Protein AF-A0AAV4D3Z0-F1 (afdb_monomer)

Nearest PDB structures (foldseek):
  7uai-assembly1_C  TM=4.683E-01  e=5.041E-23  Homo sapiens
  7uaf-assembly1_C  TM=4.709E-01  e=5.251E-22  Homo sapiens
  7uai-assembly1_D  TM=4.715E-01  e=4.864E-21  Homo sapiens
  6bsl-assembly2_B  TM=9.422E-01  e=8.751E-08  Homo sapiens
  5w6h-assembly1_C  TM=5.730E-01  e=4.700E-06  Kuttervirus CBA120

Solvent-accessible surface area (backbone atoms only — not comparable to full-atom values): 16622 Å² total; per-residue (Å²): 133,84,85,67,82,79,79,89,78,89,72,52,95,56,38,83,37,69,27,45,49,50,38,56,48,38,44,76,74,73,48,72,49,52,66,26,38,67,69,30,77,83,50,35,47,74,44,65,89,36,32,50,81,92,55,48,72,82,65,48,59,47,53,76,89,78,56,78,70,74,93,54,78,90,54,47,50,19,38,45,21,63,39,36,48,61,72,30,70,49,78,92,44,66,21,41,44,44,37,93,94,41,56,82,43,52,84,35,30,35,40,48,78,49,66,28,60,63,52,52,45,44,51,21,62,75,71,71,45,81,86,70,56,85,78,54,75,49,88,52,76,93,34,53,76,42,74,35,53,32,75,94,45,66,72,78,40,43,75,48,98,53,82,44,69,63,39,80,41,64,42,63,48,98,45,42,54,70,34,19,78,73,54,38,73,30,31,18,38,36,38,65,19,84,96,28,58,79,36,38,26,27,40,28,50,57,82,42,75,61,25,38,28,17,38,36,32,31,40,32,33,49,53,86,60,29,49,76,46,39,30,42,31,35,95,88,45,75,74,41,78,57,91,78,76,87,55,82,87,43,43,70,37,79,35,82,48,74,46,76,45,88,45,64,73,78,47,52,32,32,44,35,49,32,35,41,25,29,76,22,16,41,34,42,30,57,36,33,29,27,51,64,80,75,130

Secondary structure (DSSP, 8-state):
------------TT--SHHHHHHHHHHHTTPPPGGGSTTGGGTEEE-GGGB-GGGGGGGPPPPTTT---TT----TT-TTSPPTTTTBSSTTS-SEEEPTT-GGGGGGTT--S---HHHHHHHHHHHT-----TT---S-TTSEEEEE-STTSSTT-EE-SSSS--EEEES--SSS-SS-SSSSSSEEEEE--TTTTT-EEEEEPPPEESS-EEEEEEEEESSSSSEEEEEEEETTEEEEE------GGGTTS-EEEEEEE---TT-EEEEEEEEE-SSS-EEEEEEEEESS---

InterPro domains:
  IPR000998 MAM domain [PF00629] (148-295)
  IPR000998 MAM domain [PS50060] (146-295)
  IPR000998 MAM domain [SM00137] (143-295)
  IPR000998 MAM domain [cd06263] (148-294)
  IPR001506 Peptidase M12A [PF01400] (3-127)
  IPR001506 Peptidase M12A [PR00480] (15-33)
  IPR001506 Peptidase M12A [PR00480] (34-51)
  IPR001506 Peptidase M12A [PR00480] (73-88)
  IPR001506 Peptidase M12A [PR00480] (115-128)
  IPR001506 Peptidase M12A [PS51864] (1-130)
  IPR013320 Concanavalin A-like lectin/glucanase domain superfamily [SSF49899] (146-294)
  IPR024079 Metallopeptidase, catalytic domain superfamily [G3DSA:3.40.390.10] (1-131)

Sequence (295 aa):
MENRGRQEVSIGPGCEFRGIIMHELLHTLGFYHEHSRFDRDESVSIDLTNVDSGSTINFDKMDAFEISLQNTPYDFDSIMSYDPYTLAVDGSRPVMVPLPGKADAVFQMGQRLWLSNLDVLRIQRLYGCQEDTTHVSRPERDNSILACNFQSGLCNMNSGFDDFHWVVQNGASSAGPAAGHSTGIDNYLVATAAGNTGKSATIISPIASNGGACIDFYLFLKDDSSNLVIEASGPDFMATKLPFTPSASAYGRWTRYQKKIDLPVGIDFQISFKAVIGTADVAIDDLRMYTGSCN

Structure (mmCIF, N/CA/C/O backbone):
data_AF-A0AAV4D3Z0-F1
#
_entry.id   AF-A0AAV4D3Z0-F1
#
loop_
_atom_site.group_PDB
_atom_site.id
_atom_site.type_symbol
_atom_site.label_atom_id
_atom_site.label_alt_id
_atom_site.label_comp_id
_atom_site.label_asym_id
_atom_site.label_entity_id
_atom_site.label_seq_id
_atom_site.pdbx_PDB_ins_code
_atom_site.Cartn_x
_atom_site.Cartn_y
_atom_site.Cartn_z
_atom_site.occupancy
_atom_site.B_iso_or_equiv
_atom_site.auth_seq_id
_atom_site.auth_comp_id
_atom_site.auth_asym_id
_atom_site.auth_atom_id
_atom_site.pdbx_PDB_model_num
ATOM 1 N N . MET A 1 1 ? 36.600 1.901 -15.818 1.00 43.56 1 MET A N 1
ATOM 2 C CA . MET A 1 1 ? 35.670 1.566 -14.723 1.00 43.56 1 MET A CA 1
ATOM 3 C C . MET A 1 1 ? 36.297 2.085 -13.445 1.00 43.56 1 MET A C 1
ATOM 5 O O . MET A 1 1 ? 37.323 1.559 -13.031 1.00 43.56 1 MET A O 1
ATOM 9 N N . GLU A 1 2 ? 35.788 3.189 -12.902 1.00 47.50 2 GLU A N 1
ATOM 10 C CA . GLU A 1 2 ? 36.235 3.669 -11.593 1.00 47.50 2 GLU A CA 1
ATOM 11 C C . GLU A 1 2 ? 35.729 2.701 -10.527 1.00 47.50 2 GLU A C 1
ATOM 13 O O . GLU A 1 2 ? 34.531 2.457 -10.406 1.00 47.50 2 GLU A O 1
ATOM 18 N N . ASN A 1 3 ? 36.663 2.127 -9.779 1.00 48.75 3 ASN A N 1
ATOM 19 C CA . ASN A 1 3 ? 36.389 1.223 -8.677 1.00 48.75 3 ASN A CA 1
ATOM 20 C C . ASN A 1 3 ? 35.824 2.051 -7.511 1.00 48.75 3 ASN A C 1
ATOM 22 O O . ASN A 1 3 ? 36.574 2.523 -6.660 1.00 48.75 3 ASN A O 1
ATOM 26 N N . ARG A 1 4 ? 34.508 2.291 -7.492 1.00 67.25 4 ARG A N 1
ATOM 27 C CA . ARG A 1 4 ? 33.867 3.055 -6.405 1.00 67.25 4 ARG A CA 1
ATOM 28 C C . ARG A 1 4 ? 33.697 2.252 -5.115 1.00 67.25 4 ARG A C 1
ATOM 30 O O . ARG A 1 4 ? 33.308 2.827 -4.109 1.00 67.25 4 ARG A O 1
ATOM 37 N N . GLY A 1 5 ? 34.078 0.970 -5.107 1.00 84.94 5 GLY A N 1
ATOM 38 C CA . GLY A 1 5 ? 34.177 0.142 -3.905 1.00 84.94 5 GLY A CA 1
ATOM 39 C C . GLY A 1 5 ? 32.865 0.096 -3.123 1.00 84.94 5 GLY A C 1
ATOM 40 O O . GLY A 1 5 ? 31.975 -0.680 -3.450 1.00 84.94 5 GLY A O 1
ATOM 41 N N . ARG A 1 6 ? 32.752 0.926 -2.084 1.00 88.50 6 ARG A N 1
ATOM 42 C CA . ARG A 1 6 ? 31.548 1.061 -1.260 1.00 88.50 6 ARG A CA 1
ATOM 43 C C . ARG A 1 6 ? 30.422 1.749 -2.046 1.00 88.50 6 ARG A C 1
ATOM 45 O O . ARG A 1 6 ? 30.559 2.906 -2.429 1.00 88.50 6 ARG A O 1
ATOM 52 N N . GLN A 1 7 ? 29.290 1.066 -2.190 1.00 88.81 7 GLN A N 1
ATOM 53 C CA . GLN A 1 7 ? 28.020 1.642 -2.637 1.00 88.81 7 GLN A CA 1
ATOM 54 C C . GLN A 1 7 ? 27.098 1.777 -1.423 1.00 88.81 7 GLN A C 1
ATOM 56 O O . GLN A 1 7 ? 26.849 0.799 -0.721 1.00 88.81 7 GLN A O 1
ATOM 61 N N . GLU A 1 8 ? 26.656 2.995 -1.125 1.00 91.50 8 GLU A N 1
ATOM 62 C CA . GLU A 1 8 ? 25.753 3.248 -0.001 1.00 91.50 8 GLU A CA 1
ATOM 63 C C . GLU A 1 8 ? 24.297 3.031 -0.423 1.00 91.50 8 GLU A C 1
ATOM 65 O O . GLU A 1 8 ? 23.893 3.442 -1.508 1.00 91.50 8 GLU A O 1
ATOM 70 N N . VAL A 1 9 ? 23.519 2.400 0.458 1.00 91.94 9 VAL A N 1
ATOM 71 C CA . VAL A 1 9 ? 22.057 2.303 0.374 1.00 91.94 9 VAL A CA 1
ATOM 72 C C . VAL A 1 9 ? 21.519 2.883 1.670 1.00 91.94 9 VAL A C 1
ATOM 74 O O . VAL A 1 9 ? 21.904 2.435 2.753 1.00 91.94 9 VAL A O 1
ATOM 77 N N . SER A 1 10 ? 20.677 3.907 1.568 1.00 91.94 10 SER A N 1
ATOM 78 C CA . SER A 1 10 ? 20.147 4.607 2.734 1.00 91.94 10 SER A CA 1
ATOM 79 C C . SER A 1 10 ? 18.764 4.074 3.081 1.00 91.94 10 SER A C 1
ATOM 81 O O . SER A 1 10 ? 17.800 4.360 2.382 1.00 91.94 10 SER A O 1
ATOM 83 N N . ILE A 1 11 ? 18.663 3.355 4.198 1.00 88.31 11 ILE A N 1
ATOM 84 C CA . ILE A 1 11 ? 17.385 2.992 4.815 1.00 88.31 11 ILE A CA 1
ATOM 85 C C . ILE A 1 11 ? 17.245 3.839 6.079 1.00 88.31 11 ILE A C 1
ATOM 87 O O . ILE A 1 11 ? 17.853 3.543 7.108 1.00 88.31 11 ILE A O 1
ATOM 91 N N . GLY A 1 12 ? 16.530 4.955 5.954 1.00 76.94 12 GLY A N 1
ATOM 92 C CA . GLY A 1 12 ? 16.278 5.874 7.062 1.00 76.94 12 GLY A CA 1
ATOM 93 C C . GLY A 1 12 ? 15.054 5.482 7.899 1.00 76.94 12 GLY A C 1
ATOM 94 O O . GLY A 1 12 ? 14.321 4.570 7.517 1.00 76.94 12 GLY A O 1
ATOM 95 N N . PRO A 1 13 ? 14.805 6.203 9.008 1.00 65.38 13 PRO A N 1
ATOM 96 C CA . PRO A 1 13 ? 13.566 6.095 9.774 1.00 65.38 13 PRO A CA 1
ATOM 97 C C . PRO A 1 13 ? 12.327 6.265 8.890 1.00 65.38 13 PRO A C 1
ATOM 99 O O . PRO A 1 13 ? 12.188 7.294 8.231 1.00 65.38 13 PRO A O 1
ATOM 102 N N . GLY A 1 14 ? 11.434 5.273 8.889 1.00 57.41 14 GLY A N 1
ATOM 103 C CA . GLY A 1 14 ? 10.253 5.227 8.020 1.00 57.41 14 GLY A CA 1
ATOM 104 C C . GLY A 1 14 ? 10.476 4.486 6.697 1.00 57.41 14 GLY A C 1
ATOM 105 O O . GLY A 1 14 ? 9.526 4.294 5.947 1.00 57.41 14 GLY A O 1
ATOM 106 N N . CYS A 1 15 ? 11.698 4.019 6.422 1.00 68.75 15 CYS A N 1
ATOM 107 C CA . CYS A 1 15 ? 12.025 3.232 5.232 1.00 68.75 15 CYS A CA 1
ATOM 108 C C . CYS A 1 15 ? 12.295 1.751 5.548 1.00 68.75 15 CYS A C 1
ATOM 110 O O . CYS A 1 15 ? 12.600 0.977 4.641 1.00 68.75 15 CYS A O 1
ATOM 112 N N . GLU A 1 16 ? 12.209 1.320 6.812 1.00 79.62 16 GLU A N 1
ATOM 113 C CA . GLU A 1 16 ? 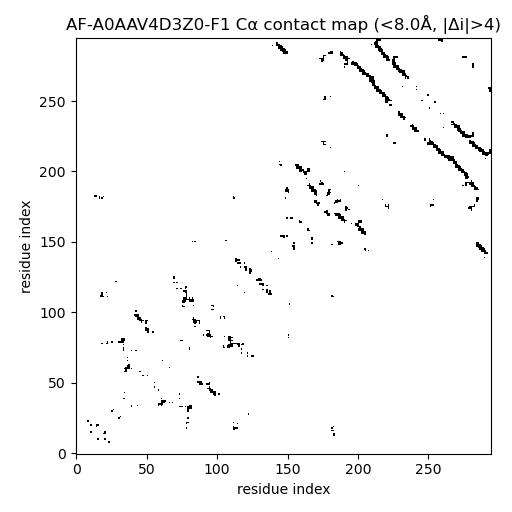12.594 -0.033 7.250 1.00 79.62 16 GLU A CA 1
ATOM 114 C C . GLU A 1 16 ? 11.592 -1.140 6.861 1.00 79.62 16 GLU A C 1
ATOM 116 O O . GLU A 1 16 ? 11.657 -2.268 7.360 1.00 79.62 16 GLU A O 1
ATOM 121 N N . PHE A 1 17 ? 10.658 -0.839 5.962 1.00 72.06 17 PHE A N 1
ATOM 122 C CA . PHE A 1 17 ? 9.633 -1.761 5.499 1.00 72.06 17 PHE A CA 1
ATOM 123 C C . PHE A 1 17 ? 10.178 -2.704 4.428 1.00 72.06 17 PHE A C 1
ATOM 125 O O . PHE A 1 17 ? 10.929 -2.305 3.537 1.0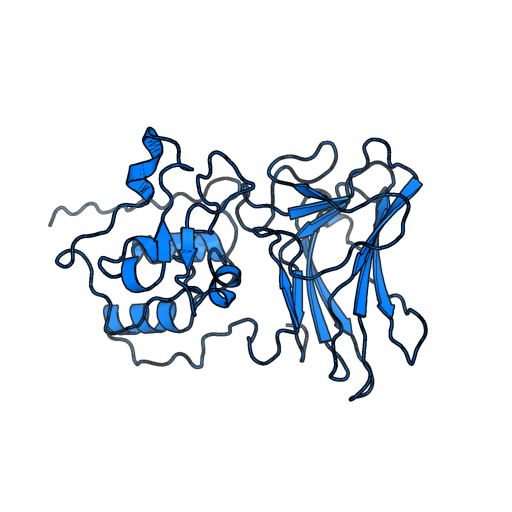0 72.06 17 PHE A O 1
ATOM 132 N N . ARG A 1 18 ? 9.761 -3.976 4.482 1.00 78.62 18 ARG A N 1
ATOM 133 C CA . ARG A 1 18 ? 10.260 -5.030 3.582 1.00 78.62 18 ARG A CA 1
ATOM 134 C C . ARG A 1 18 ? 10.190 -4.619 2.110 1.00 78.62 18 ARG A C 1
ATOM 136 O O . ARG A 1 18 ? 11.170 -4.813 1.402 1.00 78.62 18 ARG A O 1
ATOM 143 N N . GLY A 1 19 ? 9.065 -4.077 1.647 1.00 82.00 19 GLY A N 1
ATOM 144 C CA . GLY A 1 19 ? 8.921 -3.704 0.241 1.00 82.00 19 GLY A CA 1
ATOM 145 C C . GLY A 1 19 ? 9.767 -2.505 -0.171 1.00 82.00 19 GLY A C 1
ATOM 146 O O . GLY A 1 19 ? 10.296 -2.507 -1.275 1.00 82.00 19 GLY A O 1
ATOM 147 N N . ILE A 1 20 ? 9.983 -1.534 0.719 1.00 79.38 20 ILE A N 1
ATOM 148 C CA . ILE A 1 20 ? 10.904 -0.417 0.458 1.00 79.38 20 ILE A CA 1
ATOM 149 C C . ILE A 1 20 ? 12.332 -0.935 0.369 1.00 79.38 20 ILE A C 1
ATOM 151 O O . ILE A 1 20 ? 13.034 -0.641 -0.588 1.00 79.38 20 ILE A O 1
ATOM 155 N N . ILE A 1 21 ? 12.746 -1.789 1.306 1.00 86.12 21 ILE A N 1
ATOM 156 C CA . ILE A 1 21 ? 14.066 -2.423 1.250 1.00 86.12 21 ILE A CA 1
ATOM 157 C C . ILE A 1 21 ? 14.225 -3.201 -0.064 1.00 86.12 21 ILE A C 1
ATOM 159 O O . ILE A 1 21 ? 15.269 -3.117 -0.701 1.00 86.12 21 ILE A O 1
ATOM 163 N N . MET A 1 22 ? 13.196 -3.929 -0.505 1.00 92.00 22 MET A N 1
ATOM 164 C CA . MET A 1 22 ? 13.215 -4.625 -1.796 1.00 92.00 22 MET A CA 1
ATOM 165 C C . MET A 1 22 ? 13.326 -3.650 -2.981 1.00 92.00 22 MET A C 1
ATOM 167 O O . MET A 1 22 ? 14.136 -3.899 -3.868 1.00 92.00 22 MET A O 1
ATOM 171 N N . HIS A 1 23 ? 12.580 -2.542 -2.979 1.00 94.00 23 HIS A N 1
ATOM 172 C CA . HIS A 1 23 ? 12.655 -1.479 -3.990 1.00 94.00 23 HIS A CA 1
ATOM 173 C C . HIS A 1 23 ? 14.067 -0.882 -4.092 1.00 94.00 23 HIS A C 1
ATOM 175 O O . HIS A 1 23 ? 14.665 -0.871 -5.167 1.00 94.00 23 HIS A O 1
ATOM 181 N N . GLU A 1 24 ? 14.647 -0.473 -2.960 1.00 95.50 24 GLU A N 1
ATOM 182 C CA . GLU A 1 24 ? 16.001 0.088 -2.914 1.00 95.50 24 GLU A CA 1
ATOM 183 C C . GLU A 1 24 ? 17.055 -0.931 -3.357 1.00 95.50 24 GLU A C 1
ATOM 185 O O . GLU A 1 24 ? 17.996 -0.601 -4.080 1.00 95.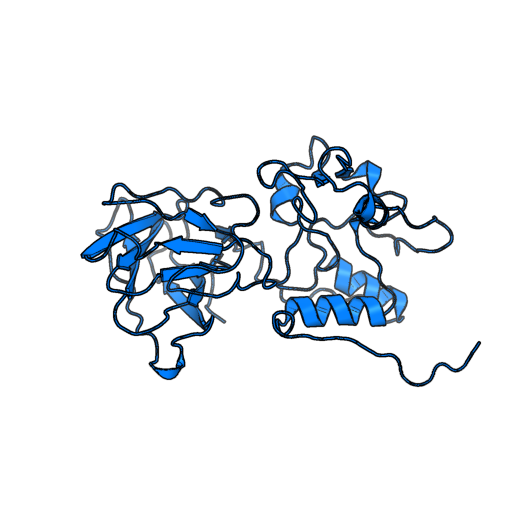50 24 GLU A O 1
ATOM 190 N N . LEU A 1 25 ? 16.888 -2.206 -2.993 1.00 95.44 25 LEU A N 1
ATOM 191 C CA . LEU A 1 25 ? 17.764 -3.267 -3.483 1.00 95.44 25 LEU A CA 1
ATOM 192 C C . LEU A 1 25 ? 17.643 -3.457 -4.999 1.00 95.44 25 LEU A C 1
ATOM 194 O O . LEU A 1 25 ? 18.664 -3.670 -5.649 1.00 95.44 25 LEU A O 1
ATOM 198 N N . LEU A 1 26 ? 16.457 -3.332 -5.598 1.00 96.88 26 LEU A N 1
ATOM 199 C CA . LEU A 1 26 ? 16.310 -3.395 -7.057 1.00 96.88 26 LEU A CA 1
ATOM 200 C C . LEU A 1 26 ? 17.070 -2.267 -7.762 1.00 96.88 26 LEU A C 1
ATOM 202 O O . LEU A 1 26 ? 17.717 -2.527 -8.779 1.00 96.88 26 LEU A O 1
ATOM 206 N N . HIS A 1 27 ? 17.100 -1.058 -7.196 1.00 97.25 27 HIS A N 1
ATOM 207 C CA . HIS A 1 27 ? 17.979 0.000 -7.700 1.00 97.25 27 HIS A CA 1
ATOM 208 C C . HIS A 1 27 ? 19.453 -0.422 -7.684 1.00 97.25 27 HIS A C 1
ATOM 210 O O . HIS A 1 27 ? 20.162 -0.225 -8.672 1.00 97.25 27 HIS A O 1
ATOM 216 N N . THR A 1 28 ? 19.921 -1.085 -6.618 1.00 95.25 28 THR A N 1
ATOM 217 C CA . THR A 1 28 ? 21.302 -1.608 -6.580 1.00 95.25 28 THR A CA 1
ATOM 218 C C . THR A 1 28 ? 21.570 -2.709 -7.606 1.00 95.25 28 THR A C 1
ATOM 220 O O . THR A 1 28 ? 22.700 -2.841 -8.072 1.00 95.25 28 THR A O 1
ATOM 223 N N . LEU A 1 29 ? 20.537 -3.465 -7.988 1.00 95.25 29 LEU A N 1
ATOM 224 C CA . LEU A 1 29 ? 20.601 -4.490 -9.032 1.00 95.25 29 LEU A CA 1
ATOM 225 C C . LEU A 1 29 ? 20.535 -3.903 -10.456 1.00 95.25 29 LEU A C 1
ATOM 227 O O . LEU A 1 29 ? 20.633 -4.650 -11.427 1.00 95.25 29 LEU A O 1
ATOM 231 N N . GLY A 1 30 ? 20.395 -2.579 -10.593 1.00 94.94 30 GLY A N 1
ATOM 232 C CA . GLY A 1 30 ? 20.413 -1.873 -11.877 1.00 94.94 30 GLY A CA 1
ATOM 233 C C . GLY A 1 30 ? 19.035 -1.584 -12.475 1.00 94.94 30 GLY A C 1
ATOM 234 O O . GLY A 1 30 ? 18.943 -1.336 -13.677 1.00 94.94 30 GLY A O 1
ATOM 235 N N . PHE A 1 31 ? 17.968 -1.617 -11.673 1.00 96.81 31 PHE A N 1
ATOM 236 C CA . PHE A 1 31 ? 16.616 -1.292 -12.128 1.00 96.81 31 PHE A CA 1
ATOM 237 C C . PHE A 1 31 ? 16.265 0.174 -11.862 1.00 96.81 31 PHE A C 1
ATOM 239 O O . PHE A 1 31 ? 16.521 0.704 -10.783 1.00 96.81 31 PHE A O 1
ATOM 246 N N . TYR A 1 32 ? 15.646 0.823 -12.847 1.00 96.94 32 TYR A N 1
ATOM 247 C CA . TYR A 1 32 ? 15.038 2.150 -12.709 1.00 96.94 32 TYR A CA 1
ATOM 248 C C . TYR A 1 32 ? 13.552 2.027 -12.358 1.00 96.94 32 TYR A C 1
ATOM 250 O O . TYR A 1 32 ? 12.994 0.927 -12.372 1.00 96.94 32 TYR A O 1
ATOM 258 N N . HIS A 1 33 ? 12.903 3.152 -12.049 1.00 97.88 33 HIS A N 1
ATOM 259 C CA . HIS A 1 33 ? 11.455 3.173 -11.853 1.00 97.88 33 HIS A CA 1
ATOM 260 C C . HIS A 1 33 ? 10.705 2.782 -13.125 1.00 97.88 33 HIS A C 1
ATOM 262 O O . HIS A 1 33 ? 11.096 3.143 -14.237 1.00 97.88 33 HIS A O 1
ATOM 268 N N . GLU A 1 34 ? 9.588 2.073 -12.960 1.00 97.94 34 GLU A N 1
ATOM 269 C CA . GLU A 1 34 ? 8.810 1.554 -14.089 1.00 97.94 34 GLU A CA 1
ATOM 270 C C . GLU A 1 34 ? 8.234 2.691 -14.947 1.00 97.94 34 GLU A C 1
ATOM 272 O O . GLU A 1 34 ? 8.197 2.603 -16.176 1.00 97.94 34 GLU A O 1
ATOM 277 N N . HIS A 1 35 ? 7.837 3.809 -14.329 1.00 96.88 35 HIS A N 1
ATOM 278 C CA . HIS A 1 35 ? 7.342 4.986 -15.050 1.00 96.88 35 HIS A CA 1
ATOM 279 C C . HIS A 1 35 ? 8.430 5.735 -15.821 1.00 96.88 35 HIS A C 1
ATOM 281 O O . HIS A 1 35 ? 8.086 6.541 -16.682 1.00 96.88 35 HIS A O 1
ATOM 287 N N . SER A 1 36 ? 9.713 5.466 -15.579 1.00 97.38 36 SER A N 1
ATOM 288 C CA . SER A 1 36 ? 10.822 6.070 -16.326 1.00 97.38 36 SER A CA 1
ATOM 289 C C . SER A 1 36 ? 11.149 5.320 -17.619 1.00 97.38 36 SER A C 1
ATOM 291 O O . SER A 1 36 ? 12.056 5.721 -18.343 1.00 97.38 36 SER A O 1
ATOM 293 N N . ARG A 1 37 ? 10.426 4.245 -17.963 1.00 97.69 37 ARG A N 1
ATOM 294 C CA . ARG A 1 37 ? 10.632 3.552 -19.241 1.00 97.69 37 ARG A CA 1
ATOM 295 C C . ARG A 1 37 ? 10.415 4.481 -20.440 1.00 97.69 37 ARG A C 1
ATOM 297 O O . ARG A 1 37 ? 9.482 5.283 -20.457 1.00 97.69 37 ARG A O 1
ATOM 304 N N . PHE A 1 38 ? 11.214 4.317 -21.496 1.00 97.25 38 PHE A N 1
ATOM 305 C CA . PHE A 1 38 ? 11.068 5.119 -22.718 1.00 97.25 38 PHE A CA 1
ATOM 306 C C . PHE A 1 38 ? 9.710 4.916 -23.420 1.00 97.25 38 PHE A C 1
ATOM 308 O O . PHE A 1 38 ? 9.230 5.836 -24.086 1.00 97.25 38 PHE A O 1
ATOM 315 N N . ASP A 1 39 ? 9.081 3.747 -23.236 1.00 97.12 39 ASP A N 1
ATOM 316 C CA . ASP A 1 39 ? 7.773 3.355 -23.786 1.00 97.12 39 ASP A CA 1
ATOM 317 C C . ASP A 1 39 ? 6.591 3.614 -22.826 1.00 97.12 39 ASP A C 1
ATOM 319 O O . ASP A 1 39 ? 5.455 3.247 -23.130 1.00 97.12 39 ASP A O 1
ATOM 323 N N . ARG A 1 40 ? 6.813 4.259 -21.667 1.00 97.06 40 ARG A N 1
ATOM 324 C CA . ARG A 1 40 ? 5.778 4.420 -20.624 1.00 97.06 40 ARG A CA 1
ATOM 325 C C . ARG A 1 40 ? 4.508 5.131 -21.101 1.00 97.06 40 ARG A C 1
ATOM 327 O O . ARG A 1 40 ? 3.423 4.810 -20.621 1.00 97.06 40 ARG A O 1
ATOM 334 N N . ASP A 1 41 ? 4.622 6.030 -22.080 1.00 97.38 41 ASP A N 1
ATOM 335 C CA . ASP A 1 41 ? 3.494 6.802 -22.621 1.00 97.38 41 ASP A CA 1
ATOM 336 C C . ASP A 1 41 ? 2.499 5.933 -23.424 1.00 97.38 41 ASP A C 1
ATOM 338 O O . ASP A 1 41 ? 1.422 6.401 -23.777 1.00 97.38 41 ASP A O 1
ATOM 342 N N . GLU A 1 42 ? 2.812 4.657 -23.688 1.00 96.50 42 GLU A N 1
ATOM 343 C CA . GLU A 1 42 ? 1.864 3.671 -24.235 1.00 96.50 42 GLU A CA 1
ATOM 344 C C . GLU A 1 42 ? 0.980 3.027 -23.148 1.00 96.50 42 GLU A C 1
ATOM 346 O O . GLU A 1 42 ? 0.049 2.262 -23.439 1.00 96.50 42 GLU A O 1
ATOM 351 N N . SER A 1 43 ? 1.274 3.287 -21.872 1.00 96.06 43 SER A N 1
ATOM 352 C CA . SER A 1 43 ? 0.624 2.643 -20.726 1.00 96.06 43 SER A CA 1
ATOM 353 C C . SER A 1 43 ? 0.087 3.621 -19.692 1.00 96.06 43 SER A C 1
ATOM 355 O O . SER A 1 43 ? -0.994 3.365 -19.159 1.00 96.06 43 SER A O 1
ATOM 357 N N . VAL A 1 44 ? 0.768 4.742 -19.460 1.00 96.56 44 VAL A N 1
ATOM 358 C CA . VAL A 1 44 ? 0.364 5.778 -18.504 1.00 96.56 44 VAL A CA 1
ATOM 359 C C . VAL A 1 44 ? 0.468 7.173 -19.117 1.00 96.56 44 VAL A C 1
ATOM 361 O O . VAL A 1 44 ? 1.312 7.431 -19.969 1.00 96.56 44 VAL A O 1
ATOM 364 N N . SER A 1 45 ? -0.370 8.090 -18.647 1.00 96.81 45 SER A N 1
ATOM 365 C CA . SER A 1 45 ? -0.227 9.533 -18.848 1.00 96.81 45 SER A CA 1
ATOM 366 C C . SER A 1 45 ? 0.261 10.196 -17.563 1.00 96.81 45 SER A C 1
ATOM 368 O O . SER A 1 45 ? -0.184 9.807 -16.481 1.00 96.81 45 SER A O 1
ATOM 370 N N . ILE A 1 46 ? 1.114 11.217 -17.683 1.00 97.31 46 ILE A N 1
ATOM 371 C CA . ILE A 1 46 ? 1.631 11.995 -16.549 1.00 97.31 46 ILE A CA 1
ATOM 372 C C . ILE A 1 46 ? 1.155 13.447 -16.649 1.00 97.31 46 ILE A C 1
ATOM 374 O O . ILE A 1 46 ? 1.462 14.146 -17.614 1.00 97.31 46 ILE A O 1
ATOM 378 N N . ASP A 1 47 ? 0.426 13.902 -15.636 1.00 96.31 47 ASP A N 1
ATOM 379 C CA . ASP A 1 47 ? -0.030 15.275 -15.466 1.00 96.31 47 ASP A CA 1
ATOM 380 C C . ASP A 1 47 ? 0.971 16.084 -14.630 1.00 96.31 47 ASP A C 1
ATOM 382 O O . ASP A 1 47 ? 0.832 16.257 -13.418 1.00 96.31 47 ASP A O 1
ATOM 386 N N . LEU A 1 48 ? 1.986 16.626 -15.306 1.00 96.81 48 LEU A N 1
ATOM 387 C CA . LEU A 1 48 ? 2.999 17.474 -14.672 1.00 96.81 48 LEU A CA 1
ATOM 388 C C . LEU A 1 48 ? 2.443 18.811 -14.156 1.00 96.81 48 LEU A C 1
ATOM 390 O O . LEU A 1 48 ? 3.140 19.501 -13.419 1.00 96.81 48 LEU A O 1
ATOM 394 N N . THR A 1 49 ? 1.204 19.191 -14.502 1.00 97.25 49 THR A N 1
ATOM 395 C CA . THR A 1 49 ? 0.587 20.408 -13.942 1.00 97.25 49 THR A CA 1
ATOM 396 C C . THR A 1 49 ? 0.242 20.254 -12.463 1.00 97.25 49 THR A C 1
ATOM 398 O O . THR A 1 49 ? 0.087 21.257 -11.769 1.00 97.25 49 THR A O 1
ATOM 401 N N . ASN A 1 50 ? 0.168 19.010 -11.978 1.00 93.88 50 ASN A N 1
ATOM 402 C CA . ASN A 1 50 ? -0.050 18.683 -10.576 1.00 93.88 50 ASN A CA 1
ATOM 403 C C . ASN A 1 50 ? 1.248 18.329 -9.826 1.00 93.88 50 ASN A C 1
ATOM 405 O O . ASN A 1 50 ? 1.192 17.721 -8.764 1.00 93.88 50 ASN A O 1
ATOM 409 N N . VAL A 1 51 ? 2.419 18.677 -10.364 1.00 94.31 51 VAL A N 1
ATOM 410 C CA . VAL A 1 51 ? 3.727 18.413 -9.743 1.00 94.31 51 VAL A CA 1
ATOM 411 C C . VAL A 1 51 ? 4.438 19.739 -9.505 1.00 94.31 51 VAL A C 1
ATOM 413 O O . VAL A 1 51 ? 4.383 20.638 -10.344 1.00 94.31 51 VAL A O 1
ATOM 416 N N . ASP A 1 52 ? 5.128 19.873 -8.370 1.00 92.81 52 ASP A N 1
ATOM 417 C CA . ASP A 1 52 ? 5.968 21.048 -8.139 1.00 92.81 52 ASP A CA 1
ATOM 418 C C . ASP A 1 52 ? 7.048 21.158 -9.227 1.00 92.81 52 ASP A C 1
ATOM 420 O O . ASP A 1 52 ? 7.685 20.169 -9.596 1.00 92.81 52 ASP A O 1
ATOM 424 N N . SER A 1 53 ? 7.280 22.373 -9.727 1.00 91.12 53 SER A N 1
ATOM 425 C CA . SER A 1 53 ? 8.205 22.609 -10.841 1.00 91.12 53 SER A CA 1
ATOM 426 C C . SER A 1 53 ? 9.612 22.040 -10.606 1.00 91.12 53 SER A C 1
ATOM 428 O O . SER A 1 53 ? 10.210 21.514 -11.547 1.00 91.12 53 SER A O 1
ATOM 430 N N . GLY A 1 54 ? 10.112 22.064 -9.363 1.00 93.81 54 GLY A N 1
ATOM 431 C CA . GLY A 1 54 ? 11.423 21.521 -8.997 1.00 93.81 54 GLY A CA 1
ATOM 432 C C . GLY A 1 54 ? 11.482 19.991 -8.956 1.00 93.81 54 GLY A C 1
ATOM 433 O O . GLY A 1 54 ? 12.570 19.422 -8.960 1.00 93.81 54 GLY A O 1
ATOM 434 N N . SER A 1 55 ? 10.326 19.327 -8.959 1.00 93.56 55 SER A N 1
ATOM 435 C CA . SER A 1 55 ? 10.184 17.873 -8.839 1.00 93.56 55 SER A CA 1
ATOM 436 C C . SER A 1 55 ? 9.796 17.184 -10.148 1.00 93.56 55 SER A C 1
ATOM 438 O O . SER A 1 55 ? 9.757 15.955 -10.192 1.00 93.56 55 SER A O 1
ATOM 440 N N . THR A 1 56 ? 9.537 17.941 -11.219 1.00 94.62 56 THR A N 1
ATOM 441 C CA . THR A 1 56 ? 9.126 17.398 -12.529 1.00 94.62 56 THR A CA 1
ATOM 442 C C . THR A 1 56 ? 10.139 16.417 -13.125 1.00 94.62 56 THR A C 1
ATOM 444 O O . THR A 1 56 ? 9.735 15.425 -13.726 1.00 94.62 56 THR A O 1
ATOM 447 N N . ILE A 1 57 ? 11.434 16.617 -12.855 1.00 95.50 57 ILE A N 1
ATOM 448 C CA . ILE A 1 57 ? 12.532 15.739 -13.292 1.00 95.50 57 ILE A CA 1
ATOM 449 C C . ILE A 1 57 ? 12.410 14.291 -12.783 1.00 95.50 57 ILE A C 1
ATOM 451 O O . ILE A 1 57 ? 12.911 13.366 -13.412 1.00 95.50 57 ILE A O 1
ATOM 455 N N . ASN A 1 58 ? 11.685 14.052 -11.683 1.00 94.38 58 ASN A N 1
ATOM 456 C CA . ASN A 1 58 ? 11.444 12.696 -11.167 1.00 94.38 58 ASN A CA 1
ATOM 457 C C . ASN A 1 58 ? 10.526 11.857 -12.077 1.00 94.38 58 ASN A C 1
ATOM 459 O O . ASN A 1 58 ? 10.371 10.654 -11.870 1.00 94.38 58 ASN A O 1
ATOM 463 N N . PHE A 1 59 ? 9.898 12.488 -13.070 1.00 96.94 59 PHE A N 1
ATOM 464 C CA . PHE A 1 59 ? 9.034 11.845 -14.054 1.00 96.94 59 PHE A CA 1
ATOM 465 C C . PHE A 1 59 ? 9.675 11.783 -15.444 1.00 96.94 59 PHE A C 1
ATOM 467 O O . PHE A 1 59 ? 8.995 11.427 -16.415 1.00 96.94 59 PHE A O 1
ATOM 474 N N . ASP A 1 60 ? 10.964 12.098 -15.566 1.00 95.94 60 ASP A N 1
ATOM 475 C CA . ASP A 1 60 ? 11.672 11.986 -16.834 1.00 95.94 60 ASP A CA 1
ATOM 476 C C . ASP A 1 60 ? 11.773 10.523 -17.282 1.00 95.94 60 ASP A C 1
ATOM 478 O O . ASP A 1 60 ? 11.827 9.578 -16.485 1.00 95.94 60 ASP A O 1
ATOM 482 N N . LYS A 1 61 ? 11.730 10.342 -18.603 1.00 97.44 61 LYS A N 1
ATOM 483 C CA . LYS A 1 61 ? 11.969 9.044 -19.230 1.00 97.44 61 LYS A CA 1
ATOM 484 C C . LYS A 1 61 ? 13.468 8.855 -19.389 1.00 97.44 61 LYS A C 1
ATOM 486 O O . LYS A 1 61 ? 14.163 9.785 -19.783 1.00 97.44 61 LYS A O 1
ATOM 491 N N . MET A 1 62 ? 13.923 7.637 -19.152 1.00 96.38 62 MET A N 1
ATOM 492 C CA . MET A 1 62 ? 15.255 7.203 -19.541 1.00 96.38 62 MET A CA 1
ATOM 493 C C . MET A 1 62 ? 15.321 7.059 -21.057 1.00 96.38 62 MET A C 1
ATOM 495 O O . MET A 1 62 ? 14.324 6.708 -21.701 1.00 96.38 62 MET A O 1
ATOM 499 N N . ASP A 1 63 ? 16.504 7.257 -21.625 1.00 94.44 63 ASP A N 1
ATOM 500 C CA . ASP A 1 63 ? 16.692 7.047 -23.050 1.00 94.44 63 ASP A CA 1
ATOM 501 C C . ASP A 1 63 ? 16.704 5.552 -23.413 1.00 94.44 63 ASP A C 1
ATOM 503 O O . ASP A 1 63 ? 17.137 4.683 -22.652 1.00 94.44 63 ASP A O 1
ATOM 507 N N . ALA A 1 64 ? 16.279 5.232 -24.639 1.00 92.50 64 ALA A N 1
ATOM 508 C CA . ALA A 1 64 ? 16.217 3.849 -25.126 1.00 92.50 64 ALA A CA 1
ATOM 509 C C . ALA A 1 64 ? 17.588 3.152 -25.233 1.00 92.50 64 ALA A C 1
ATOM 511 O O . ALA A 1 64 ? 17.644 1.934 -25.382 1.00 92.50 64 ALA A O 1
ATOM 512 N N . PHE A 1 65 ? 18.691 3.906 -25.173 1.00 93.06 65 PHE A N 1
ATOM 513 C CA . PHE A 1 65 ? 20.046 3.352 -25.116 1.00 93.06 65 PHE A CA 1
ATOM 514 C C . PHE A 1 65 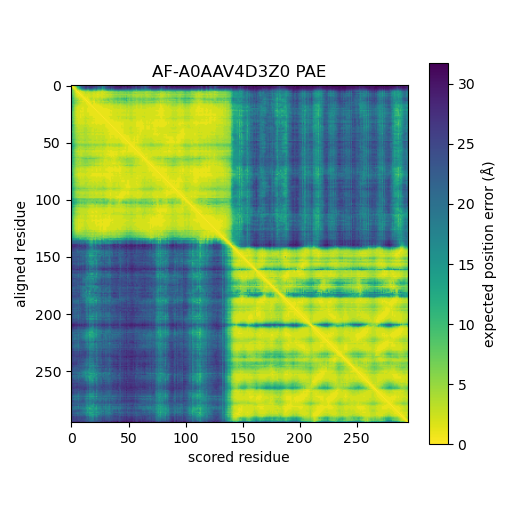? 20.546 3.116 -23.681 1.00 93.06 65 PHE A C 1
ATOM 516 O O . PHE A 1 65 ? 21.549 2.427 -23.506 1.00 93.06 65 PHE A O 1
ATOM 523 N N . GLU A 1 66 ? 19.875 3.672 -22.667 1.00 90.00 66 GLU A N 1
ATOM 524 C CA . GLU A 1 66 ? 20.264 3.558 -21.254 1.00 90.00 66 GLU A CA 1
ATOM 525 C C . GLU A 1 66 ? 19.576 2.389 -20.552 1.00 90.00 66 GLU A C 1
ATOM 527 O O . GLU A 1 66 ? 20.131 1.822 -19.612 1.00 90.00 66 GLU A O 1
ATOM 532 N N . ILE A 1 67 ? 18.383 2.002 -21.016 1.00 93.12 67 ILE A N 1
ATOM 533 C CA . ILE A 1 67 ? 17.596 0.927 -20.410 1.00 93.12 67 ILE A CA 1
ATOM 534 C C . ILE A 1 67 ? 17.226 -0.161 -21.416 1.00 93.12 67 ILE A C 1
ATOM 536 O O . ILE A 1 67 ? 17.023 0.081 -22.603 1.00 93.12 67 ILE A O 1
ATOM 540 N N . SER A 1 68 ? 17.056 -1.378 -20.908 1.00 93.06 68 SER A N 1
ATOM 541 C CA . SER A 1 68 ? 16.464 -2.495 -21.642 1.00 93.06 68 SER A CA 1
ATOM 542 C C . SER A 1 68 ? 15.119 -2.849 -21.024 1.00 93.06 68 SER A C 1
ATOM 544 O O . SER A 1 68 ? 15.023 -3.038 -19.813 1.00 93.06 68 SER A O 1
ATOM 546 N N . LEU A 1 69 ? 14.093 -3.027 -21.859 1.00 93.94 69 LEU A N 1
ATOM 547 C CA . LEU A 1 69 ? 12.769 -3.489 -21.419 1.00 93.94 69 LEU A CA 1
ATOM 548 C C . LEU A 1 69 ? 12.744 -4.991 -21.091 1.00 93.94 69 LEU A C 1
ATOM 550 O O . LEU A 1 69 ? 11.702 -5.525 -20.700 1.00 93.94 69 LEU A O 1
ATOM 554 N N . GLN A 1 70 ? 13.867 -5.691 -21.312 1.00 93.75 70 GLN A N 1
ATOM 555 C CA . GLN A 1 70 ? 14.027 -7.130 -21.084 1.00 93.75 70 GLN A CA 1
ATOM 556 C C . GLN A 1 70 ? 12.914 -7.967 -21.741 1.00 93.75 70 GLN A C 1
ATOM 558 O O . GLN A 1 70 ? 12.529 -9.001 -21.206 1.00 93.75 70 GLN A O 1
ATOM 563 N N . ASN A 1 71 ? 12.366 -7.519 -22.879 1.00 93.38 71 ASN A N 1
ATOM 564 C CA . ASN A 1 71 ? 11.223 -8.132 -23.573 1.00 93.38 71 ASN A CA 1
ATOM 565 C C . ASN A 1 71 ? 10.021 -8.413 -22.653 1.00 93.38 71 ASN A C 1
ATOM 567 O O . ASN A 1 71 ? 9.461 -9.511 -22.652 1.00 93.38 71 ASN A O 1
ATOM 571 N N . THR A 1 72 ? 9.641 -7.428 -21.843 1.00 95.88 72 THR A N 1
ATOM 572 C CA . THR A 1 72 ? 8.455 -7.494 -20.981 1.00 95.88 72 THR A CA 1
ATOM 573 C C . THR A 1 72 ? 7.530 -6.301 -21.228 1.00 95.88 72 THR A C 1
ATOM 575 O O . THR A 1 72 ? 8.021 -5.205 -21.537 1.00 95.88 72 THR A O 1
ATOM 578 N N . PRO A 1 73 ? 6.203 -6.484 -21.082 1.00 95.56 73 PRO A N 1
ATOM 579 C CA . PRO A 1 73 ? 5.267 -5.367 -21.122 1.00 95.56 73 PRO A CA 1
ATOM 580 C C . PRO A 1 73 ? 5.490 -4.426 -19.929 1.00 95.56 73 PRO A C 1
ATOM 582 O O . PRO A 1 73 ? 6.211 -4.768 -18.985 1.00 95.56 73 PRO A O 1
ATOM 585 N N . TYR A 1 74 ? 4.859 -3.253 -19.984 1.00 96.31 74 TYR A N 1
ATOM 586 C CA . TYR A 1 74 ? 4.777 -2.336 -18.848 1.00 96.31 74 TYR A CA 1
ATOM 587 C C . TYR A 1 74 ? 4.071 -3.014 -17.669 1.00 96.31 74 TYR A C 1
ATOM 589 O O . TYR A 1 74 ? 3.007 -3.616 -17.846 1.00 96.31 74 TYR A O 1
ATOM 597 N N . ASP A 1 75 ? 4.657 -2.915 -16.482 1.00 95.81 75 ASP A N 1
ATOM 598 C CA . ASP A 1 75 ? 4.188 -3.604 -15.288 1.00 95.81 75 ASP A CA 1
ATOM 599 C C . ASP A 1 75 ? 3.615 -2.643 -14.243 1.00 95.81 75 ASP A C 1
ATOM 601 O O . ASP A 1 75 ? 4.325 -2.098 -13.401 1.00 95.81 75 ASP A O 1
ATOM 605 N N . PHE A 1 76 ? 2.294 -2.476 -14.260 1.00 87.44 76 PHE A N 1
ATOM 606 C CA . PHE A 1 76 ? 1.597 -1.641 -13.281 1.00 87.44 76 PHE A CA 1
ATOM 607 C C . PHE A 1 76 ? 1.764 -2.131 -11.837 1.00 87.44 76 PHE A C 1
ATOM 609 O O . PHE A 1 76 ? 1.680 -1.315 -10.930 1.00 87.44 76 PHE A O 1
ATOM 616 N N . ASP A 1 77 ? 2.014 -3.428 -11.630 1.00 85.88 77 ASP A N 1
ATOM 617 C CA . ASP A 1 77 ? 2.184 -4.058 -10.314 1.00 85.88 77 ASP A CA 1
ATOM 618 C C . ASP A 1 77 ? 3.651 -4.096 -9.866 1.00 85.88 77 ASP A C 1
ATOM 620 O O . ASP A 1 77 ? 3.949 -4.672 -8.819 1.00 85.88 77 ASP A O 1
ATOM 624 N N . SER A 1 78 ? 4.575 -3.537 -10.654 1.00 94.75 78 SER A N 1
ATOM 625 C CA . SER A 1 78 ? 5.998 -3.521 -10.318 1.00 94.75 78 SER A CA 1
ATOM 626 C C . SER A 1 78 ? 6.218 -2.788 -9.001 1.00 94.75 78 SER A C 1
ATOM 628 O O . SER A 1 78 ? 5.694 -1.689 -8.790 1.00 94.75 78 SER A O 1
ATOM 630 N N . ILE A 1 79 ? 7.072 -3.344 -8.139 1.00 92.56 79 ILE A N 1
ATOM 631 C CA . ILE A 1 79 ? 7.496 -2.647 -6.917 1.00 92.56 79 ILE A CA 1
ATOM 632 C C . ILE A 1 79 ? 8.260 -1.352 -7.240 1.00 92.56 79 ILE A C 1
ATOM 634 O O . ILE A 1 79 ? 8.391 -0.475 -6.388 1.00 92.56 79 ILE A O 1
ATOM 638 N N . MET A 1 80 ? 8.750 -1.219 -8.479 1.00 97.06 80 MET A N 1
ATOM 639 C CA . MET A 1 80 ? 9.440 -0.042 -9.008 1.00 97.06 80 MET A CA 1
ATOM 640 C C . MET A 1 80 ? 8.484 1.000 -9.600 1.00 97.06 80 MET A C 1
ATOM 642 O O . MET A 1 80 ? 8.939 2.049 -10.054 1.00 97.06 80 MET A O 1
ATOM 646 N N . SER A 1 81 ? 7.174 0.744 -9.613 1.00 93.31 81 SER A N 1
ATOM 647 C CA . SER A 1 81 ? 6.168 1.710 -10.056 1.00 93.31 81 SER A CA 1
ATOM 648 C C . SER A 1 81 ? 5.896 2.753 -8.970 1.00 93.31 81 SER A C 1
ATOM 650 O O . SER A 1 81 ? 5.760 2.422 -7.785 1.00 93.31 81 SER A O 1
ATOM 652 N N . TYR A 1 82 ? 5.819 4.027 -9.350 1.00 90.31 82 TYR A N 1
ATOM 653 C CA . TYR A 1 82 ? 5.345 5.085 -8.458 1.00 90.31 82 TYR A CA 1
ATOM 654 C C . TYR A 1 82 ? 3.860 4.922 -8.140 1.00 90.31 82 TYR A C 1
ATOM 656 O O . TYR A 1 82 ? 3.083 4.404 -8.943 1.00 90.31 82 TYR A O 1
ATOM 664 N N . ASP A 1 83 ? 3.473 5.393 -6.957 1.00 84.88 83 ASP A N 1
ATOM 665 C CA . ASP A 1 83 ? 2.063 5.582 -6.637 1.00 84.88 83 ASP A CA 1
ATOM 666 C C . ASP A 1 83 ? 1.474 6.681 -7.545 1.00 84.88 83 ASP A C 1
ATOM 668 O O . ASP A 1 83 ? 2.171 7.677 -7.791 1.00 84.88 83 ASP A O 1
ATOM 672 N N . PRO A 1 84 ? 0.227 6.542 -8.040 1.00 83.50 84 PRO A N 1
ATOM 673 C CA . PRO A 1 84 ? -0.432 7.541 -8.883 1.00 83.50 84 PRO A CA 1
ATOM 674 C C . PRO A 1 84 ? -0.384 8.981 -8.354 1.00 83.50 84 PRO A C 1
ATOM 676 O O . PRO A 1 84 ? -0.397 9.912 -9.159 1.00 83.50 84 PRO A O 1
ATOM 679 N N . TYR A 1 85 ? -0.310 9.182 -7.037 1.00 82.38 85 TYR A N 1
ATOM 680 C CA . TYR A 1 85 ? -0.324 10.487 -6.366 1.00 82.38 85 TYR A CA 1
ATOM 681 C C . TYR A 1 85 ? 1.060 10.951 -5.891 1.00 82.38 85 TYR A C 1
ATOM 683 O O . TYR A 1 85 ? 1.183 11.994 -5.247 1.00 82.38 85 TYR A O 1
ATOM 691 N N . THR A 1 86 ? 2.119 10.202 -6.207 1.00 80.25 86 THR A N 1
ATOM 692 C CA . THR A 1 86 ? 3.492 10.550 -5.814 1.00 80.25 86 THR A CA 1
ATOM 693 C C . THR A 1 86 ? 3.834 11.972 -6.272 1.00 80.25 86 THR A C 1
ATOM 695 O O . THR A 1 86 ? 3.672 12.295 -7.445 1.00 80.25 86 THR A O 1
ATOM 698 N N . LEU A 1 87 ? 4.322 12.816 -5.353 1.00 85.69 87 LEU A N 1
ATOM 699 C CA . LEU A 1 87 ? 4.719 14.216 -5.600 1.00 85.69 87 LEU A CA 1
ATOM 700 C C . LEU A 1 87 ? 3.589 15.149 -6.090 1.00 85.69 87 LEU A C 1
ATOM 702 O O . LEU A 1 87 ? 3.877 16.222 -6.627 1.00 85.69 87 LEU A O 1
ATOM 706 N N . ALA A 1 88 ? 2.323 14.769 -5.886 1.00 84.75 88 ALA A N 1
ATOM 707 C CA . ALA A 1 88 ? 1.178 15.614 -6.202 1.00 84.75 88 ALA A CA 1
ATOM 708 C C . ALA A 1 88 ? 1.150 16.892 -5.343 1.00 84.75 88 ALA A C 1
ATOM 710 O O . ALA A 1 88 ? 1.312 16.839 -4.124 1.00 84.75 88 ALA A O 1
ATOM 711 N N . VAL A 1 89 ? 0.884 18.038 -5.973 1.00 80.50 89 VAL A N 1
ATOM 712 C CA . VAL A 1 89 ? 0.600 19.306 -5.278 1.00 80.50 89 VAL A CA 1
ATOM 713 C C . VAL A 1 89 ? -0.831 19.298 -4.737 1.00 80.50 89 VAL A C 1
ATOM 715 O O . VAL A 1 89 ? -1.066 19.650 -3.583 1.00 80.50 89 VAL A O 1
ATOM 718 N N . ASP A 1 90 ? -1.788 18.864 -5.557 1.00 79.00 90 ASP A N 1
ATOM 719 C CA . ASP A 1 90 ? -3.158 18.558 -5.160 1.00 79.00 90 ASP A CA 1
ATOM 720 C C . ASP A 1 90 ? -3.312 17.042 -4.991 1.00 79.00 90 ASP A C 1
ATOM 722 O O . ASP A 1 90 ? -3.491 16.305 -5.964 1.00 79.00 90 ASP A O 1
ATOM 726 N N . GLY A 1 91 ? -3.266 16.582 -3.737 1.00 73.50 91 GLY A N 1
ATOM 727 C CA . GLY A 1 91 ? -3.410 15.168 -3.374 1.00 73.50 91 GLY A CA 1
ATOM 728 C C . GLY A 1 91 ? -4.784 14.558 -3.680 1.00 73.50 91 GLY A C 1
ATOM 729 O O . GLY A 1 91 ? -4.949 13.352 -3.539 1.00 73.50 91 GLY A O 1
ATOM 730 N N . SER A 1 92 ? -5.775 15.347 -4.116 1.00 70.94 92 SER A N 1
ATOM 731 C CA . SER A 1 92 ? -7.065 14.820 -4.587 1.00 70.94 92 SER A CA 1
ATOM 732 C C . SER A 1 92 ? -7.035 14.359 -6.049 1.00 70.94 92 SER A C 1
ATOM 734 O O . SER A 1 92 ? -7.962 13.689 -6.513 1.00 70.94 92 SER A O 1
ATOM 736 N N . ARG A 1 93 ? -5.961 14.680 -6.780 1.00 81.50 93 ARG A N 1
ATOM 737 C CA . ARG A 1 93 ? -5.781 14.353 -8.195 1.00 81.50 93 ARG A CA 1
ATOM 738 C C . ARG A 1 93 ? -4.523 13.505 -8.413 1.00 81.50 93 ARG A C 1
ATOM 740 O O . ARG A 1 93 ? -3.456 13.887 -7.939 1.00 81.50 93 ARG A O 1
ATOM 747 N N . PRO A 1 94 ? -4.597 12.401 -9.173 1.00 79.50 94 PRO A N 1
ATOM 748 C CA . PRO A 1 94 ? -3.407 11.627 -9.504 1.00 79.50 94 PRO A CA 1
ATOM 749 C C . PRO A 1 94 ? -2.507 12.405 -10.474 1.00 79.50 94 PRO A C 1
ATOM 751 O O . PRO A 1 94 ? -2.989 13.083 -11.381 1.00 79.50 94 PRO A O 1
ATOM 754 N N . VAL A 1 95 ? -1.194 12.281 -10.295 1.00 89.38 95 VAL A N 1
ATOM 755 C CA . VAL A 1 95 ? -0.165 12.745 -11.238 1.00 89.38 95 VAL A CA 1
ATOM 756 C C . VAL A 1 95 ? -0.010 11.749 -12.382 1.00 89.38 95 VAL A C 1
ATOM 758 O O . VAL A 1 95 ? 0.202 12.147 -13.521 1.00 89.38 95 VAL A O 1
ATOM 761 N N . MET A 1 96 ? -0.126 10.451 -12.106 1.00 91.88 96 MET A N 1
ATOM 762 C CA . MET A 1 96 ? 0.067 9.396 -13.096 1.00 91.88 96 MET A CA 1
ATOM 763 C C . MET A 1 96 ? -1.184 8.525 -13.200 1.00 91.88 96 MET A C 1
ATOM 765 O O . MET A 1 96 ? -1.679 8.017 -12.200 1.00 91.88 96 MET A O 1
ATOM 769 N N . VAL A 1 97 ? -1.694 8.335 -14.418 1.00 86.25 97 VAL A N 1
ATOM 770 C CA . VAL A 1 97 ? -2.949 7.607 -14.671 1.00 86.25 97 VAL A CA 1
ATOM 771 C C . VAL A 1 97 ? -2.751 6.601 -15.805 1.00 86.25 97 VAL A C 1
ATOM 773 O O . VAL A 1 97 ? -2.194 6.978 -16.837 1.00 86.25 97 VAL A O 1
ATOM 776 N N . PRO A 1 98 ? -3.206 5.340 -15.678 1.00 86.56 98 PRO A N 1
ATOM 777 C CA . PRO A 1 98 ? -3.233 4.408 -16.802 1.00 86.56 98 PRO A CA 1
ATOM 778 C C . PRO A 1 98 ? -4.075 4.928 -17.970 1.00 86.56 98 PRO A C 1
ATOM 780 O O . PRO A 1 98 ? -5.131 5.530 -17.777 1.00 86.56 98 PRO A O 1
ATOM 783 N N . LEU A 1 99 ? -3.648 4.645 -19.200 1.00 91.50 99 LEU A N 1
ATOM 784 C CA . LEU A 1 99 ? -4.420 5.017 -20.387 1.00 91.50 99 LEU A CA 1
ATOM 785 C C . LEU A 1 99 ? -5.798 4.317 -20.444 1.00 91.50 99 LEU A C 1
ATOM 787 O O . LEU A 1 99 ? -5.979 3.242 -19.857 1.00 91.50 99 LEU A O 1
ATOM 791 N N . PRO A 1 100 ? -6.775 4.875 -21.192 1.00 82.50 100 PRO A N 1
ATOM 792 C CA . PRO A 1 100 ? -8.083 4.250 -21.388 1.00 82.50 100 PRO A CA 1
ATOM 793 C C . PRO A 1 100 ? -7.980 2.780 -21.825 1.00 82.50 100 PRO A C 1
ATOM 795 O O . PRO A 1 100 ? -7.191 2.433 -22.701 1.00 82.50 100 PRO A O 1
ATOM 798 N N . GLY A 1 101 ? -8.777 1.908 -21.199 1.00 72.69 101 GLY A N 1
ATOM 799 C CA . GLY A 1 101 ? -8.704 0.450 -21.381 1.00 72.69 101 GLY A CA 1
ATOM 800 C C . GLY A 1 101 ? -7.742 -0.271 -20.426 1.00 72.69 101 GLY A C 1
ATOM 801 O O . GLY A 1 101 ? -7.741 -1.497 -20.392 1.00 72.69 101 GLY A O 1
ATOM 802 N N . LYS A 1 102 ? -6.966 0.471 -19.623 1.00 76.19 102 LYS A N 1
ATOM 803 C CA . LYS A 1 102 ? -6.085 -0.051 -18.561 1.00 76.19 102 LYS A CA 1
ATOM 804 C C . LYS A 1 102 ? -6.426 0.530 -17.178 1.00 76.19 102 LYS A C 1
ATOM 806 O O . LYS A 1 102 ? -5.633 0.404 -16.254 1.00 76.19 102 LYS A O 1
ATOM 811 N N . ALA A 1 103 ? -7.584 1.182 -17.030 1.00 63.94 103 ALA A N 1
ATOM 812 C CA . ALA A 1 103 ? -7.945 1.959 -15.838 1.00 63.94 103 ALA A CA 1
ATOM 813 C C . ALA A 1 103 ? -7.918 1.136 -14.538 1.00 63.94 103 ALA A C 1
ATOM 815 O O . ALA A 1 103 ? -7.415 1.622 -13.530 1.00 63.94 103 ALA A O 1
ATOM 816 N N . ASP A 1 104 ? -8.349 -0.128 -14.577 1.00 65.25 104 ASP A N 1
ATOM 817 C CA . ASP A 1 104 ? -8.323 -1.031 -13.414 1.00 65.25 104 ASP A CA 1
ATOM 818 C C . ASP A 1 104 ? -6.899 -1.303 -12.893 1.00 65.25 104 ASP A C 1
ATOM 820 O O . ASP A 1 104 ? -6.714 -1.757 -11.764 1.00 65.25 104 ASP A O 1
ATOM 824 N N . ALA A 1 105 ? -5.869 -1.016 -13.695 1.00 69.81 105 ALA A N 1
ATOM 825 C CA . ALA A 1 105 ? -4.480 -1.157 -13.285 1.00 69.81 105 ALA A CA 1
ATOM 826 C C . ALA A 1 105 ? -4.026 -0.064 -12.306 1.00 69.81 105 ALA A C 1
ATOM 828 O O . ALA A 1 105 ? -3.003 -0.247 -11.652 1.00 69.81 105 ALA A O 1
ATOM 829 N N . VAL A 1 106 ? -4.785 1.031 -12.149 1.00 70.50 106 VAL A N 1
ATOM 830 C CA . VAL A 1 106 ? -4.434 2.131 -11.232 1.00 70.50 106 VAL A CA 1
ATOM 831 C C . VAL A 1 106 ? -4.276 1.639 -9.792 1.00 70.50 106 VAL A C 1
ATOM 833 O O . VAL A 1 106 ? -3.378 2.080 -9.088 1.00 70.50 106 VAL A O 1
ATOM 836 N N . PHE A 1 107 ? -5.074 0.645 -9.390 1.00 65.94 107 PHE A N 1
ATOM 837 C CA . PHE A 1 107 ? -5.039 0.043 -8.053 1.00 65.94 107 PHE A CA 1
ATOM 838 C C . PHE A 1 107 ? -3.832 -0.880 -7.814 1.00 65.94 107 PHE A C 1
ATOM 840 O O . PHE A 1 107 ? -3.644 -1.366 -6.703 1.00 65.94 107 PHE A O 1
ATOM 847 N N . GLN A 1 108 ? -3.048 -1.179 -8.852 1.00 74.00 108 GLN A N 1
ATOM 848 C CA . GLN A 1 108 ? -1.849 -2.026 -8.764 1.00 74.00 108 GLN A CA 1
ATOM 849 C C . GLN A 1 108 ? -0.580 -1.184 -8.593 1.00 74.00 108 GLN A C 1
ATOM 851 O O . GLN A 1 108 ? 0.426 -1.661 -8.069 1.00 74.00 108 GLN A O 1
ATOM 856 N N . MET A 1 109 ? -0.642 0.073 -9.029 1.00 80.38 109 MET A N 1
ATOM 857 C CA . MET A 1 109 ? 0.478 1.001 -9.024 1.00 80.38 109 MET A CA 1
ATOM 858 C C . MET A 1 109 ? 0.829 1.429 -7.603 1.00 80.38 109 MET A C 1
ATOM 860 O O . MET A 1 109 ? -0.030 1.505 -6.730 1.00 80.38 109 MET A O 1
ATOM 864 N N . GLY A 1 110 ? 2.112 1.695 -7.363 1.00 81.31 110 GLY A N 1
ATOM 865 C CA . GLY A 1 110 ? 2.588 2.126 -6.049 1.00 81.31 110 GLY A CA 1
ATOM 866 C C . GLY A 1 110 ? 2.632 1.039 -4.976 1.00 81.31 110 GLY A C 1
ATOM 867 O O . GLY A 1 110 ? 3.030 1.340 -3.853 1.00 81.31 110 GLY A O 1
ATOM 868 N N . GLN A 1 111 ? 2.283 -0.218 -5.277 1.00 81.12 111 GLN A N 1
ATOM 869 C CA . GLN A 1 111 ? 2.361 -1.290 -4.283 1.00 81.12 111 GLN A CA 1
ATOM 870 C C . GLN A 1 111 ? 3.800 -1.451 -3.751 1.00 81.12 111 GLN A C 1
ATOM 872 O O . GLN A 1 111 ? 4.781 -1.343 -4.495 1.00 81.12 111 GLN A O 1
ATOM 877 N N . ARG A 1 112 ? 3.933 -1.686 -2.442 1.00 82.94 112 ARG A N 1
ATOM 878 C CA . ARG A 1 112 ? 5.217 -1.887 -1.740 1.00 82.94 112 ARG A CA 1
ATOM 879 C C . ARG A 1 112 ? 5.184 -3.145 -0.875 1.00 82.94 112 ARG A C 1
ATOM 881 O O . ARG A 1 112 ? 5.681 -3.166 0.246 1.00 82.94 112 ARG A O 1
ATOM 888 N N . LEU A 1 113 ? 4.579 -4.211 -1.386 1.00 73.44 113 LEU A N 1
ATOM 889 C CA . LEU A 1 113 ? 4.328 -5.436 -0.629 1.00 73.44 113 LEU A CA 1
ATOM 890 C C . LEU A 1 113 ? 5.091 -6.647 -1.185 1.00 73.44 113 LEU A C 1
ATOM 892 O O . LEU A 1 113 ? 5.547 -7.488 -0.405 1.00 73.44 113 LEU A O 1
ATOM 896 N N . TRP A 1 114 ? 5.250 -6.754 -2.507 1.00 81.81 114 TRP A N 1
ATOM 897 C CA . TRP A 1 114 ? 5.920 -7.886 -3.161 1.00 81.81 114 TRP A CA 1
ATOM 898 C C . TRP A 1 114 ? 6.687 -7.462 -4.417 1.00 81.81 114 TRP A C 1
ATOM 900 O O . TRP A 1 114 ? 6.445 -6.396 -4.969 1.00 81.81 114 TRP A O 1
ATOM 910 N N . LEU A 1 115 ? 7.586 -8.327 -4.896 1.00 88.31 115 LEU A N 1
ATOM 911 C CA . LEU A 1 115 ? 8.080 -8.251 -6.275 1.00 88.31 115 LEU A CA 1
ATOM 912 C C . LEU A 1 115 ? 7.032 -8.853 -7.194 1.00 88.31 115 LEU A C 1
ATOM 914 O O . LEU A 1 115 ? 6.533 -9.948 -6.916 1.00 88.31 115 LEU A O 1
ATOM 918 N N . SER A 1 116 ? 6.696 -8.159 -8.272 1.00 88.88 116 SER A N 1
ATOM 919 C CA . SER A 1 116 ? 5.809 -8.719 -9.281 1.00 88.88 116 SER A CA 1
ATOM 920 C C . SER A 1 116 ? 6.483 -9.904 -9.993 1.00 88.88 116 SER A C 1
ATOM 922 O O . SER A 1 116 ? 7.702 -10.106 -9.935 1.00 88.88 116 SER A O 1
ATOM 924 N N . ASN A 1 117 ? 5.697 -10.683 -10.738 1.00 87.56 117 ASN A N 1
ATOM 925 C CA . ASN A 1 117 ? 6.260 -11.734 -11.587 1.00 87.56 117 ASN A CA 1
ATOM 926 C C . ASN A 1 117 ? 7.223 -11.156 -12.636 1.00 87.56 117 ASN A C 1
ATOM 928 O O . ASN A 1 117 ? 8.208 -11.806 -12.983 1.00 87.56 117 ASN A O 1
ATOM 932 N N . LEU A 1 118 ? 6.953 -9.944 -13.137 1.00 94.12 118 LEU A N 1
ATOM 933 C CA . LEU A 1 118 ? 7.803 -9.299 -14.132 1.00 94.12 118 LEU A CA 1
ATOM 934 C C . LEU A 1 118 ? 9.063 -8.701 -13.500 1.00 94.12 118 LEU A C 1
ATOM 936 O O . LEU A 1 118 ? 10.115 -8.799 -14.124 1.00 94.12 118 LEU A O 1
ATOM 940 N N . ASP A 1 119 ? 9.014 -8.193 -12.266 1.00 95.75 119 ASP A N 1
ATOM 941 C CA . ASP A 1 119 ? 10.212 -7.783 -11.521 1.00 95.75 119 ASP A CA 1
ATOM 942 C C . ASP A 1 119 ? 11.196 -8.958 -11.414 1.00 95.75 119 ASP A C 1
ATOM 944 O O . ASP A 1 119 ? 12.357 -8.858 -11.815 1.00 95.75 119 ASP A O 1
ATOM 948 N N . VAL A 1 120 ? 10.713 -10.118 -10.953 1.00 94.06 120 VAL A N 1
ATOM 949 C CA . VAL A 1 120 ? 11.542 -11.323 -10.795 1.00 94.06 120 VAL A CA 1
ATOM 950 C C . VAL A 1 120 ? 12.049 -11.841 -12.136 1.00 94.06 120 VAL A C 1
ATOM 952 O O . VAL A 1 120 ? 13.238 -12.136 -12.262 1.00 94.06 120 VAL A O 1
ATOM 955 N N . LEU A 1 121 ? 11.190 -11.894 -13.155 1.00 94.94 121 LEU A N 1
ATOM 956 C CA . LEU A 1 121 ? 11.583 -12.316 -14.498 1.00 94.94 121 LEU A CA 1
ATOM 957 C C . LEU A 1 121 ? 12.696 -11.430 -15.071 1.00 94.94 121 LEU A C 1
ATOM 959 O O . LEU A 1 121 ? 13.651 -11.929 -15.664 1.00 94.94 121 LEU A O 1
ATOM 963 N N . ARG A 1 122 ? 12.603 -10.109 -14.890 1.00 96.12 122 ARG A N 1
ATOM 964 C CA . ARG A 1 122 ? 13.610 -9.171 -15.400 1.00 96.12 122 ARG A CA 1
ATOM 965 C C . ARG A 1 122 ? 14.930 -9.289 -14.640 1.00 96.12 122 ARG A C 1
ATOM 967 O O . ARG A 1 122 ? 15.979 -9.218 -15.277 1.00 96.12 122 ARG A O 1
ATOM 974 N N . ILE A 1 123 ? 14.900 -9.531 -13.327 1.00 95.69 123 ILE A N 1
ATOM 975 C CA . ILE A 1 123 ? 16.102 -9.854 -12.538 1.00 95.69 123 ILE A CA 1
ATOM 976 C C . ILE A 1 123 ? 16.749 -11.137 -13.069 1.00 95.69 123 ILE A C 1
ATOM 978 O O . ILE A 1 123 ? 17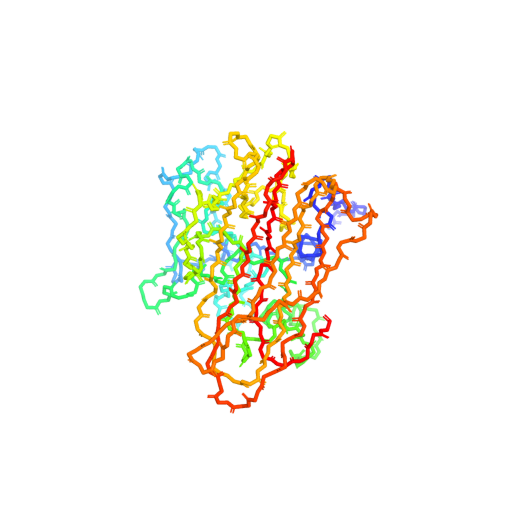.949 -11.152 -13.341 1.00 95.69 123 ILE A O 1
ATOM 982 N N . GLN A 1 124 ? 15.957 -12.194 -13.277 1.00 95.25 124 GLN A N 1
ATOM 983 C CA . GLN A 1 124 ? 16.447 -13.471 -13.800 1.00 95.25 124 GLN A CA 1
ATOM 984 C C . GLN A 1 124 ? 17.108 -13.301 -15.170 1.00 95.25 124 GLN A C 1
ATOM 986 O O . GLN A 1 124 ? 18.219 -13.786 -15.372 1.00 95.25 124 GLN A O 1
ATOM 991 N N . ARG A 1 125 ? 16.482 -12.547 -16.081 1.00 95.75 125 ARG A N 1
ATOM 992 C CA . ARG A 1 125 ? 17.044 -12.238 -17.404 1.00 95.75 125 ARG A CA 1
ATOM 993 C C . ARG A 1 125 ? 18.343 -11.445 -17.318 1.00 95.75 125 ARG A C 1
ATOM 995 O O . ARG A 1 125 ? 19.315 -11.812 -17.973 1.00 95.75 125 ARG A O 1
ATOM 1002 N N . LEU A 1 126 ? 18.379 -10.397 -16.493 1.00 95.69 126 LEU A N 1
ATOM 1003 C CA . LEU A 1 126 ? 19.552 -9.531 -16.360 1.00 95.69 126 LEU A CA 1
ATOM 1004 C C . LEU A 1 126 ? 20.770 -10.281 -15.799 1.00 95.69 126 LEU A C 1
ATOM 1006 O O . LEU A 1 126 ? 21.891 -10.053 -16.249 1.00 95.69 126 LEU A O 1
ATOM 1010 N N . TYR A 1 127 ? 20.549 -11.200 -14.856 1.00 96.19 127 TYR A N 1
ATOM 1011 C CA . TYR A 1 127 ? 21.608 -11.961 -14.185 1.00 96.19 127 TYR A CA 1
ATOM 1012 C C . TYR A 1 127 ? 21.823 -13.377 -14.750 1.00 96.19 127 TYR A C 1
ATOM 1014 O O . TYR A 1 127 ? 22.619 -14.141 -14.203 1.00 96.19 127 TYR A O 1
ATOM 1022 N N . GLY A 1 128 ? 21.149 -13.741 -15.848 1.00 95.06 128 GLY A N 1
ATOM 1023 C CA . GLY A 1 128 ? 21.316 -15.038 -16.514 1.00 95.06 128 GLY A CA 1
ATOM 1024 C C . GLY A 1 128 ? 20.832 -16.240 -15.695 1.00 95.06 128 GLY A C 1
ATOM 1025 O O . GLY A 1 128 ? 21.370 -17.339 -15.832 1.00 95.06 128 GLY A O 1
ATOM 1026 N N . CYS A 1 129 ? 19.847 -16.043 -14.819 1.00 93.69 129 CYS A N 1
ATOM 1027 C CA . CYS A 1 129 ? 19.195 -17.122 -14.083 1.00 93.69 129 CYS A CA 1
ATOM 1028 C C . CYS A 1 129 ? 18.192 -17.871 -14.975 1.00 93.69 129 CYS A C 1
ATOM 1030 O O . CYS A 1 129 ? 17.708 -17.344 -15.976 1.00 93.69 129 CYS A O 1
ATOM 1032 N N . GLN A 1 130 ? 17.834 -19.094 -14.578 1.00 93.50 130 GLN A N 1
ATOM 1033 C CA . GLN A 1 130 ? 16.702 -19.793 -15.182 1.00 93.50 130 GLN A CA 1
ATOM 1034 C C . GLN A 1 130 ? 15.414 -18.992 -14.938 1.00 93.50 130 GLN A C 1
ATOM 1036 O O . GLN A 1 130 ? 15.147 -18.592 -13.805 1.00 93.50 130 GLN A O 1
ATOM 1041 N N . GLU A 1 131 ? 14.633 -18.770 -15.998 1.00 91.88 131 GLU A N 1
ATOM 1042 C CA . GLU A 1 131 ? 13.330 -18.112 -15.894 1.00 91.88 131 GLU A CA 1
ATOM 1043 C C . GLU A 1 131 ? 12.358 -19.023 -15.132 1.00 91.88 131 GLU A C 1
ATOM 1045 O O . GLU A 1 131 ? 11.959 -20.079 -15.625 1.00 91.88 131 GLU A O 1
ATOM 1050 N N . ASP A 1 132 ? 12.008 -18.620 -13.913 1.00 86.44 132 ASP A N 1
ATOM 1051 C CA . ASP A 1 132 ? 11.066 -19.322 -13.046 1.00 86.44 132 ASP A CA 1
ATOM 1052 C C . ASP A 1 132 ? 10.380 -18.333 -12.102 1.00 86.44 132 ASP A C 1
ATOM 1054 O O . ASP A 1 132 ? 10.933 -17.905 -11.086 1.00 86.44 132 ASP A O 1
ATOM 1058 N N . THR A 1 133 ? 9.146 -17.967 -12.436 1.00 82.06 133 THR A N 1
ATOM 1059 C CA . THR A 1 133 ? 8.326 -17.079 -11.609 1.00 82.06 133 THR A CA 1
ATOM 1060 C C . THR A 1 133 ? 7.357 -17.842 -10.704 1.00 82.06 133 THR A C 1
ATOM 1062 O O . THR A 1 133 ? 6.528 -17.220 -10.048 1.00 82.06 133 THR A O 1
ATOM 1065 N N . THR A 1 134 ? 7.421 -19.178 -10.647 1.00 73.31 134 THR A N 1
ATOM 1066 C CA . THR A 1 134 ? 6.486 -19.994 -9.846 1.00 73.31 134 THR A CA 1
ATOM 1067 C C . THR A 1 134 ? 6.725 -19.856 -8.343 1.00 73.31 134 THR A C 1
ATOM 1069 O O . THR A 1 134 ? 5.816 -20.049 -7.540 1.00 73.31 134 THR A O 1
ATOM 1072 N N . HIS A 1 135 ? 7.938 -19.456 -7.961 1.00 67.69 135 HIS A N 1
ATOM 1073 C CA . HIS A 1 135 ? 8.325 -19.177 -6.581 1.00 67.69 135 HIS A CA 1
ATOM 1074 C C . HIS A 1 135 ? 7.977 -17.761 -6.114 1.00 67.69 135 HIS A C 1
ATOM 1076 O O . HIS A 1 135 ? 8.164 -17.446 -4.937 1.00 67.69 135 HIS A O 1
ATOM 1082 N N . VAL A 1 136 ? 7.488 -16.897 -7.011 1.00 65.56 136 VAL A N 1
ATOM 1083 C CA . VAL A 1 136 ? 7.028 -15.563 -6.631 1.00 65.56 136 VAL A CA 1
ATOM 1084 C C . VAL A 1 136 ? 5.715 -15.723 -5.887 1.00 65.56 136 VAL A C 1
ATOM 1086 O O . VAL A 1 136 ? 4.632 -15.749 -6.467 1.00 65.56 136 VAL A O 1
ATOM 1089 N N . SER A 1 137 ? 5.812 -15.835 -4.566 1.00 50.06 137 SER A N 1
ATOM 1090 C CA . SER A 1 137 ? 4.661 -15.746 -3.685 1.00 50.06 137 SER A CA 1
ATOM 1091 C C . SER A 1 137 ? 4.172 -14.300 -3.693 1.00 50.06 137 SER A C 1
ATOM 1093 O O . SER A 1 137 ? 4.521 -13.502 -2.816 1.00 50.06 137 SER A O 1
ATOM 1095 N N . ARG A 1 138 ? 3.360 -13.944 -4.690 1.00 56.31 138 ARG A N 1
ATOM 1096 C CA . ARG A 1 138 ? 2.376 -12.892 -4.461 1.00 56.31 138 ARG A CA 1
ATOM 1097 C C . ARG A 1 138 ? 1.486 -13.350 -3.315 1.00 56.31 138 ARG A C 1
ATOM 1099 O O . ARG A 1 138 ? 1.170 -14.536 -3.241 1.00 56.31 138 ARG A O 1
ATOM 1106 N N . PRO A 1 139 ? 1.010 -12.443 -2.458 1.00 51.06 139 PRO A N 1
ATOM 1107 C CA . PRO A 1 139 ? -0.305 -12.649 -1.871 1.00 51.06 139 PRO A CA 1
ATOM 1108 C C . PRO A 1 139 ? -1.251 -12.844 -3.070 1.00 51.06 139 PRO A C 1
ATOM 1110 O O . PRO A 1 139 ? -1.463 -11.915 -3.845 1.00 51.06 139 PRO A O 1
ATOM 1113 N N . GLU A 1 140 ? -1.630 -14.089 -3.348 1.00 46.31 140 GLU A N 1
ATOM 1114 C CA . GLU A 1 140 ? -2.171 -14.540 -4.636 1.00 46.31 140 GLU A CA 1
ATOM 1115 C C . GLU A 1 140 ? -3.338 -13.657 -5.132 1.00 46.31 140 GLU A C 1
ATOM 1117 O O . GLU A 1 140 ? -4.343 -13.506 -4.438 1.00 46.31 140 GLU A O 1
ATOM 1122 N N . ARG A 1 141 ? -3.244 -13.105 -6.360 1.00 50.59 141 ARG A N 1
ATOM 1123 C CA . ARG A 1 141 ? -4.367 -12.382 -7.012 1.00 50.59 141 ARG A CA 1
ATOM 1124 C C . ARG A 1 141 ? -5.553 -13.296 -7.347 1.00 50.59 141 ARG A C 1
ATOM 1126 O O . ARG A 1 141 ? -6.644 -12.761 -7.466 1.00 50.59 141 ARG A O 1
ATOM 1133 N N . ASP A 1 142 ? -5.389 -14.617 -7.453 1.00 51.38 142 ASP A N 1
ATOM 1134 C CA . ASP A 1 142 ? -6.515 -15.524 -7.772 1.00 51.38 142 ASP A CA 1
ATOM 1135 C C . ASP A 1 142 ? -7.486 -15.728 -6.601 1.00 51.38 142 ASP A C 1
ATOM 1137 O O . ASP A 1 142 ? -8.587 -16.238 -6.779 1.00 51.38 142 ASP A O 1
ATOM 1141 N N . ASN A 1 143 ? -7.104 -15.265 -5.411 1.00 61.53 143 ASN A N 1
ATOM 1142 C CA . ASN A 1 143 ? -7.885 -15.389 -4.192 1.00 61.53 143 ASN A CA 1
ATOM 1143 C C . ASN A 1 143 ? -8.205 -14.026 -3.549 1.00 61.53 143 ASN A C 1
ATOM 1145 O O . ASN A 1 143 ? -8.898 -13.973 -2.539 1.00 61.53 143 ASN A O 1
ATOM 1149 N N . SER A 1 144 ? -7.710 -12.910 -4.098 1.00 72.56 144 SER A N 1
ATOM 1150 C CA . SER A 1 144 ? -7.829 -11.580 -3.487 1.00 72.56 144 SER A CA 1
ATOM 1151 C C . SER A 1 144 ? -9.254 -11.024 -3.591 1.00 72.56 144 SER A C 1
ATOM 1153 O O . SER A 1 144 ? -9.720 -10.678 -4.671 1.00 72.56 144 SER A O 1
ATOM 1155 N N . ILE A 1 145 ? -9.918 -10.884 -2.446 1.00 78.50 145 ILE A N 1
ATOM 1156 C CA . ILE A 1 145 ? -11.245 -10.273 -2.279 1.00 78.50 145 ILE A CA 1
ATOM 1157 C C . ILE A 1 145 ? -11.123 -8.748 -2.138 1.00 78.50 145 ILE A C 1
ATOM 1159 O O . ILE A 1 145 ? -11.918 -7.999 -2.698 1.00 78.50 145 ILE A O 1
ATOM 1163 N N . LEU A 1 146 ? -10.134 -8.281 -1.372 1.00 83.69 146 LEU A N 1
ATOM 1164 C CA . LEU A 1 146 ? -9.876 -6.866 -1.100 1.00 83.69 146 LEU A CA 1
ATOM 1165 C C . LEU A 1 146 ? -8.368 -6.664 -0.970 1.00 83.69 146 LEU A C 1
ATOM 1167 O O . LEU A 1 146 ? -7.703 -7.440 -0.292 1.00 83.69 146 LEU A O 1
ATOM 1171 N N . ALA A 1 147 ? -7.841 -5.609 -1.576 1.00 82.81 147 ALA A N 1
ATOM 1172 C CA . ALA A 1 147 ? -6.501 -5.105 -1.308 1.00 82.81 147 ALA A CA 1
ATOM 1173 C C . ALA A 1 147 ? -6.589 -3.579 -1.262 1.00 82.81 147 ALA A C 1
ATOM 1175 O O . ALA A 1 147 ? -7.003 -2.959 -2.241 1.00 82.81 147 ALA A O 1
ATOM 1176 N N . CYS A 1 148 ? -6.280 -2.995 -0.109 1.00 80.25 148 CYS A N 1
ATOM 1177 C CA . CYS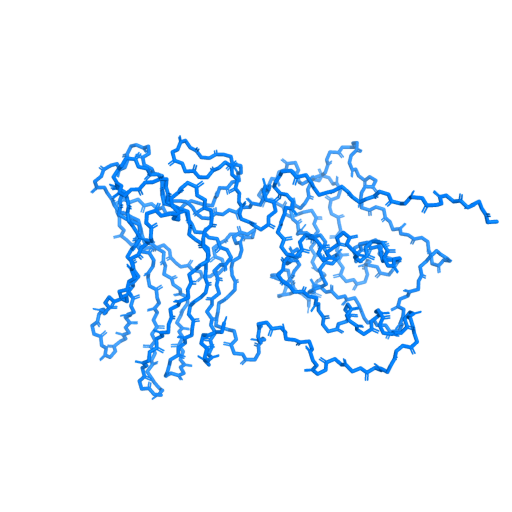 A 1 148 ? -6.440 -1.576 0.143 1.00 80.25 148 CYS A CA 1
ATOM 1178 C C . CYS A 1 148 ? -5.313 -1.032 1.017 1.00 80.25 148 CYS A C 1
ATOM 1180 O O . CYS A 1 148 ? -5.267 -1.279 2.218 1.00 80.25 148 CYS A O 1
ATOM 1182 N N . ASN A 1 149 ? -4.440 -0.254 0.389 1.00 80.31 149 ASN A N 1
ATOM 1183 C CA . ASN A 1 149 ? -3.408 0.565 1.026 1.00 80.31 149 ASN A CA 1
ATOM 1184 C C . ASN A 1 149 ? -3.851 2.036 1.168 1.00 80.31 149 ASN A C 1
ATOM 1186 O O . ASN A 1 149 ? -3.033 2.920 1.351 1.00 80.31 149 ASN A O 1
ATOM 1190 N N . PHE A 1 150 ? -5.142 2.319 0.960 1.00 83.69 150 PHE A N 1
ATOM 1191 C CA . PHE A 1 150 ? -5.778 3.635 1.107 1.00 83.69 150 PHE A CA 1
ATOM 1192 C C . PHE A 1 150 ? -5.232 4.797 0.256 1.00 83.69 150 PHE A C 1
ATOM 1194 O O . PHE A 1 150 ? -5.699 5.930 0.385 1.00 83.69 150 PHE A O 1
ATOM 1201 N N . GLN A 1 151 ? -4.335 4.529 -0.694 1.00 78.94 151 GLN A N 1
ATOM 1202 C CA . GLN A 1 151 ? -3.704 5.573 -1.508 1.00 78.94 151 GLN A CA 1
ATOM 1203 C C . GLN A 1 151 ? -4.680 6.285 -2.439 1.00 78.94 151 GLN A C 1
ATOM 1205 O O . GLN A 1 151 ? -4.655 7.504 -2.563 1.00 78.94 151 GLN A O 1
ATOM 1210 N N . SER A 1 152 ? -5.599 5.528 -3.037 1.00 69.62 152 SER A N 1
ATOM 1211 C CA . SER A 1 152 ? -6.622 6.044 -3.956 1.00 69.62 152 SER A CA 1
ATOM 1212 C C . SER A 1 152 ? -8.014 6.137 -3.309 1.00 69.62 152 SER A C 1
ATOM 1214 O O . SER A 1 152 ? -9.030 6.120 -4.003 1.00 69.62 152 SER A O 1
ATOM 1216 N N . GLY A 1 153 ? -8.086 6.185 -1.973 1.00 77.56 153 GLY A N 1
ATOM 1217 C CA . GLY A 1 153 ? -9.340 6.216 -1.215 1.00 77.56 153 GLY A CA 1
ATOM 1218 C C . GLY A 1 153 ? -9.712 4.867 -0.590 1.00 77.56 153 GLY A C 1
ATOM 1219 O O . GLY A 1 153 ? -8.851 4.109 -0.167 1.00 77.56 153 GLY A O 1
ATOM 1220 N N . LEU A 1 154 ? -11.010 4.564 -0.490 1.00 82.31 154 LEU A N 1
ATOM 1221 C CA . LEU A 1 154 ? -11.514 3.455 0.340 1.00 82.31 154 LEU A CA 1
ATOM 1222 C C . LEU A 1 154 ? -11.588 2.088 -0.362 1.00 82.31 154 LEU A C 1
ATOM 1224 O O . LEU A 1 154 ? -12.150 1.159 0.204 1.00 82.31 154 LEU A O 1
ATOM 1228 N N . CYS A 1 155 ? -11.078 1.940 -1.586 1.00 79.19 155 CYS A N 1
ATOM 1229 C CA . CYS A 1 155 ? -11.021 0.650 -2.296 1.00 79.19 155 CYS A CA 1
ATOM 1230 C C . CYS A 1 155 ? -12.366 -0.115 -2.329 1.00 79.19 155 CYS A C 1
ATOM 1232 O O . CYS A 1 155 ? -12.428 -1.310 -2.038 1.00 79.19 155 CYS A O 1
ATOM 1234 N N . ASN A 1 156 ? -13.457 0.592 -2.652 1.00 81.62 156 ASN A N 1
ATOM 1235 C CA . ASN A 1 156 ? -14.844 0.091 -2.658 1.00 81.62 156 ASN A CA 1
ATOM 1236 C C . ASN A 1 156 ? -15.393 -0.369 -1.295 1.00 81.62 156 ASN A C 1
ATOM 1238 O O . ASN A 1 156 ? -16.453 -0.996 -1.235 1.00 81.62 156 ASN A O 1
ATOM 1242 N N . MET A 1 157 ? -14.707 -0.058 -0.197 1.00 88.94 157 MET A N 1
ATOM 1243 C CA . MET A 1 157 ? -15.265 -0.209 1.138 1.00 88.94 157 MET A CA 1
ATOM 1244 C C . MET A 1 157 ? -16.289 0.890 1.421 1.00 88.94 157 MET A C 1
ATOM 1246 O O . MET A 1 157 ? -16.162 2.026 0.960 1.00 88.94 157 MET A O 1
ATOM 1250 N N . ASN A 1 158 ? -17.295 0.551 2.220 1.00 85.38 158 ASN A N 1
ATOM 1251 C CA . ASN A 1 158 ? -18.380 1.454 2.577 1.00 85.38 158 ASN A CA 1
ATOM 1252 C C . ASN A 1 158 ? -18.261 1.892 4.033 1.00 85.38 158 ASN A C 1
ATOM 1254 O O . ASN A 1 158 ? -18.032 1.071 4.922 1.00 85.38 158 ASN A O 1
ATOM 1258 N N . SER A 1 159 ? -18.471 3.178 4.290 1.00 84.62 159 SER A N 1
ATOM 1259 C CA . SER A 1 159 ? -18.615 3.681 5.655 1.00 84.62 159 SER A CA 1
ATOM 1260 C C . SER A 1 159 ? -19.906 3.156 6.284 1.00 84.62 159 SER A C 1
ATOM 1262 O O . SER A 1 159 ? -20.960 3.144 5.646 1.00 84.62 159 SER A O 1
ATOM 1264 N N . GLY A 1 160 ? -19.825 2.739 7.545 1.00 79.38 160 GLY A N 1
ATOM 1265 C CA . GLY A 1 160 ? -20.990 2.392 8.350 1.00 79.38 160 GLY A CA 1
ATOM 1266 C C . GLY A 1 160 ? -21.808 3.619 8.764 1.00 79.38 160 GLY A C 1
ATOM 1267 O O . GLY A 1 160 ? -21.345 4.762 8.703 1.00 79.38 160 GLY A O 1
ATOM 1268 N N . PHE A 1 161 ? -23.036 3.364 9.215 1.00 74.50 161 PHE A N 1
ATOM 1269 C CA . PHE A 1 161 ? -23.925 4.369 9.802 1.00 74.50 161 PHE A CA 1
ATOM 1270 C C . PHE A 1 161 ? -23.686 4.467 11.317 1.00 74.50 161 PHE A C 1
ATOM 1272 O O . PHE A 1 161 ? -24.517 4.025 12.108 1.00 74.50 161 PHE A O 1
ATOM 1279 N N . ASP A 1 162 ? -22.529 4.998 11.713 1.00 83.00 162 ASP A N 1
ATOM 1280 C CA . ASP A 1 162 ? -22.157 5.194 13.122 1.00 83.00 162 ASP A CA 1
ATOM 1281 C C . ASP A 1 162 ? -22.085 6.687 13.500 1.00 83.00 162 ASP A C 1
ATOM 1283 O O . ASP A 1 162 ? -22.610 7.554 12.802 1.00 83.00 162 ASP A O 1
ATOM 1287 N N . ASP A 1 163 ? -21.438 6.987 14.630 1.00 85.19 163 ASP A N 1
ATOM 1288 C CA . ASP A 1 163 ? -21.338 8.331 15.200 1.00 85.19 163 ASP A CA 1
ATOM 1289 C C . ASP A 1 163 ? -20.458 9.278 14.365 1.00 85.19 163 ASP A C 1
ATOM 1291 O O . ASP A 1 163 ? -20.653 10.497 14.391 1.00 85.19 163 ASP A O 1
ATOM 1295 N N . PHE A 1 164 ? -19.448 8.729 13.680 1.00 89.12 164 PHE A N 1
ATOM 1296 C CA . PHE A 1 164 ? -18.550 9.446 12.775 1.00 89.12 164 PHE A CA 1
ATOM 1297 C C . PHE A 1 164 ? -17.915 8.490 11.750 1.00 89.12 164 PHE A C 1
ATOM 1299 O O . PHE A 1 164 ? -18.141 7.279 11.779 1.00 89.12 164 PHE A O 1
ATOM 1306 N N . HIS A 1 165 ? -17.126 9.034 10.822 1.00 88.81 165 HIS A N 1
ATOM 1307 C CA . HIS A 1 165 ? -16.520 8.269 9.734 1.00 88.81 165 HIS A CA 1
ATOM 1308 C C . HIS A 1 165 ? -15.010 8.117 9.901 1.00 88.81 165 HIS A C 1
ATOM 1310 O O . HIS A 1 165 ? -14.329 9.017 10.394 1.00 88.81 165 HIS A O 1
ATOM 1316 N N . TRP A 1 166 ? -14.496 6.981 9.429 1.00 93.50 166 TRP A N 1
ATOM 1317 C CA . TRP A 1 166 ? -13.077 6.821 9.145 1.00 93.50 166 TRP A CA 1
ATOM 1318 C C . TRP A 1 166 ? -12.638 7.835 8.089 1.00 93.50 166 TRP A C 1
ATOM 1320 O O . TRP A 1 166 ? -13.390 8.144 7.162 1.00 93.50 166 TRP A O 1
ATOM 1330 N N . VAL A 1 167 ? -11.416 8.335 8.224 1.00 89.94 167 VAL A N 1
ATOM 1331 C CA . VAL A 1 167 ? -10.843 9.327 7.317 1.00 89.94 167 VAL A CA 1
ATOM 1332 C C . VAL A 1 167 ? -9.539 8.776 6.762 1.00 89.94 167 VAL A C 1
ATOM 1334 O O . VAL A 1 167 ? -8.745 8.191 7.494 1.00 89.94 167 VAL A O 1
ATOM 1337 N N . VAL A 1 168 ? -9.331 8.947 5.459 1.00 89.00 168 VAL A N 1
ATOM 1338 C CA . VAL A 1 168 ? -8.031 8.694 4.835 1.00 89.00 168 VAL A CA 1
ATOM 1339 C C . VAL A 1 168 ? -7.119 9.859 5.197 1.00 89.00 168 VAL A C 1
ATOM 1341 O O . VAL A 1 168 ? -7.460 11.013 4.934 1.00 89.00 168 VAL A O 1
ATOM 1344 N N . GLN A 1 169 ? -5.989 9.566 5.830 1.00 88.12 169 GLN A N 1
ATOM 1345 C CA . GLN A 1 169 ? -5.051 10.570 6.310 1.00 88.12 169 GLN A CA 1
ATOM 1346 C C . GLN A 1 169 ? -3.635 10.273 5.823 1.00 88.12 169 GLN A C 1
ATOM 1348 O O . GLN A 1 169 ? -3.225 9.121 5.760 1.00 88.12 169 GLN A O 1
ATOM 1353 N N . ASN A 1 170 ? -2.887 11.342 5.553 1.00 85.75 170 ASN A N 1
ATOM 1354 C CA . ASN A 1 170 ? -1.454 11.326 5.299 1.00 85.75 170 ASN A CA 1
ATOM 1355 C C . ASN A 1 170 ? -0.690 11.988 6.463 1.00 85.75 170 ASN A C 1
ATOM 1357 O O . ASN A 1 170 ? -1.159 12.985 7.021 1.00 85.75 170 ASN A O 1
ATOM 1361 N N . GLY A 1 171 ? 0.491 11.470 6.809 1.00 81.56 171 GLY A N 1
ATOM 1362 C CA . GLY A 1 171 ? 1.357 12.049 7.845 1.00 81.56 171 GLY A CA 1
ATOM 1363 C C . GLY A 1 171 ? 0.842 11.864 9.280 1.00 81.56 171 GLY A C 1
ATOM 1364 O O . GLY A 1 171 ? 0.027 10.993 9.554 1.00 81.56 171 GLY A O 1
ATOM 1365 N N . ALA A 1 172 ? 1.341 12.665 10.224 1.00 84.38 172 ALA A N 1
ATOM 1366 C CA . ALA A 1 172 ? 1.106 12.431 11.650 1.00 84.38 172 ALA A CA 1
ATOM 1367 C C . ALA A 1 172 ? -0.335 12.718 12.094 1.00 84.38 172 ALA A C 1
ATOM 1369 O O . ALA A 1 172 ? -0.903 13.772 11.806 1.00 84.38 172 ALA A O 1
ATOM 1370 N N . SER A 1 173 ? -0.894 11.808 12.889 1.00 84.81 173 SER A N 1
ATOM 1371 C CA . SER A 1 173 ? -2.160 12.008 13.606 1.00 84.81 173 SER A CA 1
ATOM 1372 C C . SER A 1 173 ? -1.934 12.495 15.038 1.00 84.81 173 SER A C 1
ATOM 1374 O O . SER A 1 173 ? -0.874 12.292 15.629 1.00 84.81 173 SER A O 1
ATOM 1376 N N . SER A 1 174 ? -2.935 13.167 15.613 1.00 78.25 174 SER A N 1
ATOM 1377 C CA . SER A 1 174 ? -2.822 13.819 16.926 1.00 78.25 174 SER A CA 1
ATOM 1378 C C . SER A 1 174 ? -2.562 12.850 18.082 1.00 78.25 174 SER A C 1
ATOM 1380 O O . SER A 1 174 ? -1.868 13.197 19.040 1.00 78.25 174 SER A O 1
ATOM 1382 N N . ALA A 1 175 ? -3.131 11.645 18.019 1.00 88.50 175 ALA A N 1
ATOM 1383 C CA . ALA A 1 175 ? -3.048 10.642 19.072 1.00 88.50 175 ALA A CA 1
ATOM 1384 C C . ALA A 1 175 ? -2.846 9.224 18.510 1.00 88.50 175 ALA A C 1
ATOM 1386 O O . ALA A 1 175 ? -3.180 8.249 19.185 1.00 88.50 175 ALA A O 1
ATOM 1387 N N . GLY A 1 176 ? -2.285 9.110 17.307 1.00 88.31 176 GLY A N 1
ATOM 1388 C CA . GLY A 1 176 ? -2.066 7.855 16.594 1.00 88.31 176 GLY A CA 1
ATOM 1389 C C . GLY A 1 176 ? -0.668 7.775 15.975 1.00 88.31 176 GLY A C 1
ATOM 1390 O O . GLY A 1 176 ? 0.293 8.259 16.584 1.00 88.31 176 GLY A O 1
ATOM 1391 N N . PRO A 1 177 ? -0.520 7.132 14.804 1.00 88.25 177 PRO A N 1
ATOM 1392 C CA . PRO A 1 177 ? 0.777 6.996 14.161 1.00 88.25 177 PRO A CA 1
ATOM 1393 C C . PRO A 1 177 ? 1.312 8.344 13.660 1.00 88.25 177 PRO A C 1
ATOM 1395 O O . PRO A 1 177 ? 0.554 9.261 13.328 1.00 88.25 177 PRO A O 1
ATOM 1398 N N . ALA A 1 178 ? 2.642 8.432 13.584 1.00 84.75 178 ALA A N 1
ATOM 1399 C CA . ALA A 1 178 ? 3.346 9.565 12.986 1.00 84.75 178 ALA A CA 1
ATOM 1400 C C . ALA A 1 178 ? 3.276 9.565 11.447 1.00 84.75 178 ALA A C 1
ATOM 1402 O O . ALA A 1 178 ? 3.555 10.594 10.837 1.00 84.75 178 ALA A O 1
ATOM 1403 N N . ALA A 1 179 ? 2.926 8.427 10.841 1.00 81.38 179 ALA A N 1
ATOM 1404 C CA . ALA A 1 179 ? 2.835 8.234 9.401 1.00 81.38 179 ALA A CA 1
ATOM 1405 C C . ALA A 1 179 ? 2.127 6.915 9.024 1.00 81.38 179 ALA A C 1
ATOM 1407 O O . ALA A 1 179 ? 1.961 6.050 9.890 1.00 81.38 179 ALA A O 1
ATOM 1408 N N . GLY A 1 180 ? 1.777 6.752 7.740 1.00 67.94 180 GLY A N 1
ATOM 1409 C CA . GLY A 1 180 ? 1.284 5.494 7.160 1.00 67.94 180 GLY A CA 1
ATOM 1410 C C . GLY A 1 180 ? 2.269 4.331 7.288 1.00 67.94 180 GLY A C 1
ATOM 1411 O O . GLY A 1 180 ? 3.443 4.523 7.624 1.00 67.94 180 GLY A O 1
ATOM 1412 N N . HIS A 1 181 ? 1.769 3.110 7.106 1.00 73.75 181 HIS A N 1
ATOM 1413 C CA . HIS A 1 181 ? 2.549 1.892 7.304 1.00 73.75 181 HIS A CA 1
ATOM 1414 C C . HIS A 1 181 ? 3.429 1.549 6.099 1.00 73.75 181 HIS A C 1
ATOM 1416 O O . HIS A 1 181 ? 4.543 1.075 6.288 1.00 73.75 181 HIS A O 1
ATOM 1422 N N . SER A 1 182 ? 2.968 1.752 4.869 1.00 64.88 182 SER A N 1
ATOM 1423 C CA . SER A 1 182 ? 3.646 1.231 3.675 1.00 64.88 182 SER A CA 1
ATOM 1424 C C . SER A 1 182 ? 4.960 1.954 3.379 1.00 64.88 182 SER A C 1
ATOM 1426 O O . SER A 1 182 ? 5.913 1.325 2.918 1.00 64.88 182 SER A O 1
ATOM 1428 N N . THR A 1 183 ? 5.004 3.277 3.586 1.00 56.81 183 THR A N 1
ATOM 1429 C CA . THR A 1 183 ? 6.125 4.161 3.196 1.00 56.81 183 THR A CA 1
ATOM 1430 C C . THR A 1 183 ? 6.461 5.279 4.178 1.00 56.81 183 THR A C 1
ATOM 1432 O O . THR A 1 183 ? 7.464 5.965 3.996 1.00 56.81 183 THR A O 1
ATOM 1435 N N . GLY A 1 184 ? 5.627 5.524 5.188 1.00 58.91 184 GLY A N 1
ATOM 1436 C CA . GLY A 1 184 ? 5.805 6.651 6.099 1.00 58.91 184 GLY A CA 1
ATOM 1437 C C . GLY A 1 184 ? 5.408 8.021 5.509 1.00 58.91 184 GLY A C 1
ATOM 1438 O O . GLY A 1 184 ? 5.472 9.037 6.200 1.00 58.91 184 GLY A O 1
ATOM 1439 N N . ILE A 1 185 ? 4.985 8.073 4.245 1.00 60.91 185 ILE A N 1
ATOM 1440 C CA . ILE A 1 185 ? 4.405 9.254 3.573 1.00 60.91 185 ILE A CA 1
ATOM 1441 C C . ILE A 1 185 ? 3.149 8.838 2.790 1.00 60.91 185 ILE A C 1
ATOM 1443 O O . ILE A 1 185 ? 2.650 9.564 1.937 1.00 60.91 185 ILE A O 1
ATOM 1447 N N . ASP A 1 186 ? 2.641 7.642 3.053 1.00 68.56 186 ASP A N 1
ATOM 1448 C CA . ASP A 1 186 ? 1.444 7.076 2.459 1.00 68.56 186 ASP A CA 1
ATOM 1449 C C . ASP A 1 186 ? 0.210 7.364 3.302 1.00 68.56 186 ASP A C 1
ATOM 1451 O O . ASP A 1 186 ? 0.269 7.700 4.492 1.00 68.56 186 ASP A O 1
ATOM 1455 N N . ASN A 1 187 ? -0.920 7.267 2.622 1.00 82.25 187 ASN A N 1
ATOM 1456 C CA . ASN A 1 187 ? -2.224 7.361 3.214 1.00 82.25 187 ASN A CA 1
ATOM 1457 C C . ASN A 1 187 ? -2.524 6.096 4.004 1.00 82.25 187 ASN A C 1
ATOM 1459 O O . ASN A 1 187 ? -2.239 4.990 3.573 1.00 82.25 187 ASN A O 1
ATOM 1463 N N . TYR A 1 188 ? -3.190 6.282 5.128 1.00 90.31 188 TYR A N 1
ATOM 1464 C CA . TYR A 1 188 ? -3.731 5.210 5.940 1.00 90.31 188 TYR A CA 1
ATOM 1465 C C . TYR A 1 188 ? -5.127 5.607 6.403 1.00 90.31 188 TYR A C 1
ATOM 1467 O O . TYR A 1 188 ? -5.531 6.774 6.324 1.00 90.31 188 TYR A O 1
ATOM 1475 N N . LEU A 1 189 ? -5.890 4.641 6.899 1.00 94.69 189 LEU A N 1
ATOM 1476 C CA . LEU A 1 189 ? -7.230 4.906 7.391 1.00 94.69 189 LEU A CA 1
ATOM 1477 C C . LEU A 1 189 ? -7.200 5.133 8.902 1.00 94.69 189 LEU A C 1
ATOM 1479 O O . LEU A 1 189 ? -6.700 4.295 9.652 1.00 94.69 189 LEU A O 1
ATOM 1483 N N . VAL A 1 190 ? -7.768 6.246 9.366 1.00 95.75 190 VAL A N 1
ATOM 1484 C CA . VAL A 1 190 ? -7.778 6.616 10.785 1.00 95.75 190 VAL A CA 1
ATOM 1485 C C . VAL A 1 190 ? -9.168 6.985 11.286 1.00 95.75 190 VAL A C 1
ATOM 1487 O O . VAL A 1 190 ? -9.937 7.694 10.636 1.00 95.75 190 VAL A O 1
ATOM 1490 N N . ALA A 1 191 ? -9.479 6.511 12.485 1.00 95.81 191 ALA A N 1
ATOM 1491 C CA . ALA A 1 191 ? -10.598 6.952 13.292 1.00 95.81 191 ALA A CA 1
ATOM 1492 C C . ALA A 1 191 ? -10.041 7.795 14.449 1.00 95.81 191 ALA A C 1
ATOM 1494 O O . ALA A 1 191 ? -9.404 7.270 15.366 1.00 95.81 191 ALA A O 1
ATOM 1495 N N . THR A 1 192 ? -10.231 9.116 14.372 1.00 93.00 192 THR A N 1
ATOM 1496 C CA . THR A 1 192 ? -9.602 10.053 15.312 1.00 93.00 192 THR A CA 1
ATOM 1497 C C . THR A 1 192 ? -10.324 10.131 16.654 1.00 93.00 192 THR A C 1
ATOM 1499 O O . THR A 1 192 ? -11.552 10.193 16.699 1.00 93.00 192 THR A O 1
ATOM 1502 N N . ALA A 1 193 ? -9.556 10.211 17.742 1.00 93.56 193 ALA A N 1
ATOM 1503 C CA . ALA A 1 193 ? -10.022 10.478 19.094 1.00 93.56 193 ALA A CA 1
ATOM 1504 C C . ALA A 1 193 ? -10.425 11.930 19.337 1.00 93.56 193 ALA A C 1
ATOM 1506 O O . ALA A 1 193 ? -11.268 12.196 20.200 1.00 93.56 193 ALA A O 1
ATOM 1507 N N . ALA A 1 194 ? -9.872 12.874 18.573 1.00 91.19 194 ALA A N 1
ATOM 1508 C CA . ALA A 1 194 ? -10.163 14.290 18.737 1.00 91.19 194 ALA A CA 1
ATOM 1509 C C . ALA A 1 194 ? -11.666 14.565 18.531 1.00 91.19 194 ALA A C 1
ATOM 1511 O O . ALA A 1 194 ? -12.193 14.471 17.427 1.00 91.19 194 ALA A O 1
ATOM 1512 N N . GLY A 1 195 ? -12.376 14.885 19.619 1.00 91.62 195 GLY A N 1
ATOM 1513 C CA . GLY A 1 195 ? -13.825 15.138 19.600 1.00 91.62 195 GLY A CA 1
ATOM 1514 C C . GLY A 1 195 ? -14.716 13.889 19.491 1.00 91.62 195 GLY A C 1
ATOM 1515 O O . GLY A 1 195 ? -15.941 14.027 19.387 1.00 91.62 195 GLY A O 1
ATOM 1516 N N . ASN A 1 196 ? -14.136 12.683 19.548 1.00 94.00 196 ASN A N 1
ATOM 1517 C CA . ASN A 1 196 ? -14.860 11.420 19.365 1.00 94.00 196 ASN A CA 1
ATOM 1518 C C . ASN A 1 196 ? -14.667 10.398 20.493 1.00 94.00 196 ASN A C 1
ATOM 1520 O O . ASN A 1 196 ? -15.075 9.251 20.342 1.00 94.00 196 ASN A O 1
ATOM 1524 N N . THR A 1 197 ? -14.102 10.780 21.640 1.00 95.56 197 THR A N 1
ATOM 1525 C CA . THR A 1 197 ? -14.053 9.901 22.822 1.00 95.56 197 THR A CA 1
ATOM 1526 C C . THR A 1 197 ? -15.439 9.349 23.176 1.00 95.56 197 THR A C 1
ATOM 1528 O O . THR A 1 197 ? -16.406 10.100 23.303 1.00 95.56 197 THR A O 1
ATOM 1531 N N . GLY A 1 198 ? -15.526 8.028 23.337 1.00 94.81 198 GLY A N 1
ATOM 1532 C CA . GLY A 1 198 ? -16.757 7.281 23.600 1.00 94.81 198 GLY A CA 1
ATOM 1533 C C . GLY A 1 198 ? -17.602 6.969 22.360 1.00 94.81 198 GLY A C 1
ATOM 1534 O O . GLY A 1 198 ? -18.625 6.302 22.497 1.00 94.81 198 GLY A O 1
ATOM 1535 N N . LYS A 1 199 ? -17.196 7.431 21.172 1.00 96.06 199 LYS A N 1
ATOM 1536 C CA . LYS A 1 199 ? -17.889 7.194 19.900 1.00 96.06 199 LYS A CA 1
ATOM 1537 C C . LYS A 1 199 ? -17.252 6.057 19.110 1.00 96.06 199 LYS A C 1
ATOM 1539 O O . LYS A 1 199 ? -16.177 5.552 19.445 1.00 96.06 199 LYS A O 1
ATOM 1544 N N . SER A 1 200 ? -17.909 5.680 18.022 1.00 96.19 200 SER A N 1
ATOM 1545 C CA . SER A 1 200 ? -17.416 4.661 17.109 1.00 96.19 200 SER A CA 1
ATOM 1546 C C . SER A 1 200 ? -17.559 5.025 15.635 1.00 96.19 200 SER A C 1
ATOM 1548 O O . SER A 1 200 ? -18.425 5.811 15.255 1.00 96.19 200 SER A O 1
ATOM 1550 N N . ALA A 1 201 ? -16.690 4.428 14.823 1.00 94.44 201 ALA A N 1
ATOM 1551 C CA . ALA A 1 201 ? -16.711 4.522 13.370 1.00 94.44 201 ALA A CA 1
ATOM 1552 C C . ALA A 1 201 ? -16.470 3.137 12.771 1.00 94.44 201 ALA A C 1
ATOM 1554 O O . ALA A 1 201 ? -15.547 2.431 13.187 1.00 94.44 201 ALA A O 1
ATOM 1555 N N . THR A 1 202 ? -17.263 2.751 11.775 1.00 96.44 202 THR A N 1
ATOM 1556 C CA . THR A 1 202 ? -17.123 1.467 11.078 1.00 96.44 202 THR A CA 1
ATOM 1557 C C . THR A 1 202 ? -16.813 1.678 9.605 1.00 96.44 202 THR A C 1
ATOM 1559 O O . THR A 1 202 ? -17.363 2.574 8.962 1.00 96.44 202 THR A O 1
ATOM 1562 N N . ILE A 1 203 ? -15.951 0.824 9.059 1.00 95.19 203 ILE A N 1
ATOM 1563 C CA . ILE A 1 203 ? -15.786 0.647 7.617 1.00 95.19 203 ILE A CA 1
ATOM 1564 C C . ILE A 1 203 ? -16.025 -0.820 7.247 1.00 95.19 203 ILE A C 1
ATOM 1566 O O . ILE A 1 203 ? -15.676 -1.723 8.008 1.00 95.19 203 ILE A O 1
ATOM 1570 N N . ILE A 1 204 ? -16.679 -1.058 6.113 1.00 93.25 204 ILE A N 1
ATOM 1571 C CA . ILE A 1 204 ? -17.237 -2.355 5.723 1.00 93.25 204 ILE A CA 1
ATOM 1572 C C . ILE A 1 204 ? -16.654 -2.766 4.371 1.00 93.25 204 ILE A C 1
ATOM 1574 O O . ILE A 1 204 ? -16.688 -1.990 3.416 1.00 93.25 204 ILE A O 1
ATOM 1578 N N . SER A 1 205 ? -16.128 -3.988 4.280 1.00 91.44 205 SER A N 1
ATOM 1579 C CA . SER A 1 205 ? -15.589 -4.550 3.039 1.00 91.44 205 SER A CA 1
ATOM 1580 C C . SER A 1 205 ? -16.664 -4.706 1.950 1.00 91.44 205 SER A C 1
ATOM 1582 O O . SER A 1 205 ? -17.859 -4.769 2.256 1.00 91.44 205 SER A O 1
ATOM 1584 N N . PRO A 1 206 ? -16.272 -4.877 0.676 1.00 86.44 206 PRO A N 1
ATOM 1585 C CA . PRO A 1 206 ? -17.149 -5.469 -0.332 1.00 86.44 206 PRO A CA 1
ATOM 1586 C C . PRO A 1 206 ? -17.691 -6.841 0.105 1.00 86.44 206 PRO A C 1
ATOM 1588 O O . PRO A 1 206 ? -17.142 -7.479 1.011 1.00 86.44 206 PRO A O 1
ATOM 1591 N N . ILE A 1 207 ? -18.769 -7.286 -0.548 1.00 85.00 207 ILE A N 1
ATOM 1592 C CA . ILE A 1 207 ? -19.326 -8.631 -0.354 1.00 85.00 207 ILE A CA 1
ATOM 1593 C C . ILE A 1 207 ? -18.337 -9.662 -0.901 1.00 85.00 207 ILE A C 1
ATOM 1595 O O . ILE A 1 207 ? -17.844 -9.531 -2.020 1.00 85.00 207 ILE A O 1
ATOM 1599 N N . ALA A 1 208 ? -18.070 -10.684 -0.097 1.00 84.06 208 ALA A N 1
ATOM 1600 C CA . ALA A 1 208 ? -17.258 -11.835 -0.436 1.00 84.06 208 ALA A CA 1
ATOM 1601 C C . ALA A 1 208 ? -18.130 -13.094 -0.485 1.00 84.06 208 ALA A C 1
ATOM 1603 O O . ALA A 1 208 ? -18.909 -13.347 0.433 1.00 84.06 208 ALA A O 1
ATOM 1604 N N . SER A 1 209 ? -17.939 -13.912 -1.516 1.00 73.31 209 SER A N 1
ATOM 1605 C CA . SER A 1 209 ? -18.663 -15.167 -1.738 1.00 73.31 209 SER A CA 1
ATOM 1606 C C . SER A 1 209 ? -17.617 -16.254 -1.934 1.00 73.31 209 SER A C 1
ATOM 1608 O O . SER A 1 209 ? -16.977 -16.212 -2.974 1.00 73.31 209 SER A O 1
ATOM 1610 N N . ASN A 1 210 ? -17.355 -17.137 -0.948 1.00 66.12 210 ASN A N 1
ATOM 1611 C CA . ASN A 1 210 ? -16.505 -18.348 -1.122 1.00 66.12 210 ASN A CA 1
ATOM 1612 C C . ASN A 1 210 ? -16.304 -19.246 0.128 1.00 66.12 210 ASN A C 1
ATOM 1614 O O . ASN A 1 210 ? -15.476 -20.153 0.094 1.00 66.12 210 ASN A O 1
ATOM 1618 N N . GLY A 1 211 ? -17.050 -19.075 1.228 1.00 65.75 211 GLY A N 1
ATOM 1619 C CA . GLY A 1 211 ? -16.931 -19.988 2.382 1.00 65.75 211 GLY A CA 1
ATOM 1620 C C . GLY A 1 211 ? -15.633 -19.885 3.181 1.00 65.75 211 GLY A C 1
ATOM 1621 O O . GLY A 1 211 ? -15.079 -20.887 3.621 1.00 65.75 211 GLY A O 1
ATOM 1622 N N . GLY A 1 212 ? -15.138 -18.664 3.372 1.00 77.19 212 GLY A N 1
ATOM 1623 C CA . GLY A 1 212 ? -14.000 -18.376 4.242 1.00 77.19 212 GLY A CA 1
ATOM 1624 C C . GLY A 1 212 ? -12.946 -17.502 3.573 1.00 77.19 212 GLY A C 1
ATOM 1625 O O . GLY A 1 212 ? -12.775 -17.516 2.356 1.00 77.19 212 GLY A O 1
ATOM 1626 N N . ALA A 1 213 ? -12.244 -16.717 4.383 1.00 86.50 213 ALA A N 1
ATOM 1627 C CA . ALA A 1 213 ? -11.190 -15.814 3.936 1.00 86.50 213 ALA A CA 1
ATOM 1628 C C . ALA A 1 213 ? -10.156 -15.602 5.043 1.00 86.50 213 ALA A C 1
ATOM 1630 O O . ALA A 1 213 ? -10.453 -15.746 6.230 1.00 86.50 213 ALA A O 1
ATOM 1631 N N . CYS A 1 214 ? -8.949 -15.217 4.660 1.00 87.69 214 CYS A N 1
ATOM 1632 C CA . CYS A 1 214 ? -8.001 -14.586 5.552 1.00 87.69 214 CYS A CA 1
ATOM 1633 C C . CYS A 1 214 ? -8.101 -13.066 5.422 1.00 87.69 214 CYS A C 1
ATOM 1635 O O . CYS A 1 214 ? -8.082 -12.534 4.315 1.00 87.69 214 CYS A O 1
ATOM 1637 N N . ILE A 1 215 ? -8.174 -12.380 6.559 1.00 90.69 215 ILE A N 1
ATOM 1638 C CA . ILE A 1 215 ? -7.961 -10.939 6.670 1.00 90.69 215 ILE A CA 1
ATOM 1639 C C . ILE A 1 215 ? -6.518 -10.723 7.128 1.00 90.69 215 ILE A C 1
ATOM 1641 O O . ILE A 1 215 ? -6.093 -11.347 8.099 1.00 90.69 215 ILE A O 1
ATOM 1645 N N . ASP A 1 216 ? -5.786 -9.830 6.477 1.00 89.44 216 ASP A N 1
ATOM 1646 C CA . ASP A 1 216 ? -4.406 -9.459 6.789 1.00 89.44 216 ASP A CA 1
ATOM 1647 C C . ASP A 1 216 ? -4.287 -7.940 6.721 1.00 89.44 216 ASP A C 1
ATOM 1649 O O . ASP A 1 216 ? -4.655 -7.350 5.714 1.00 89.44 216 ASP A O 1
ATOM 1653 N N . PHE A 1 217 ? -3.858 -7.297 7.796 1.00 91.94 217 PHE A N 1
ATOM 1654 C CA . PHE A 1 217 ? -3.833 -5.839 7.880 1.00 91.94 217 PHE A CA 1
ATOM 1655 C C . PHE A 1 217 ? -2.829 -5.385 8.926 1.00 91.94 217 PHE A C 1
ATOM 1657 O O . PHE A 1 217 ? -2.433 -6.150 9.812 1.00 91.94 217 PHE A O 1
ATOM 1664 N N . TYR A 1 218 ? -2.455 -4.118 8.855 1.00 92.88 218 TYR A N 1
ATOM 1665 C CA . TYR A 1 218 ? -1.679 -3.459 9.888 1.00 92.88 218 TYR A CA 1
ATOM 1666 C C . TYR A 1 218 ? -2.592 -2.606 10.754 1.00 92.88 218 TYR A C 1
ATOM 1668 O O . TYR A 1 218 ? -3.486 -1.926 10.264 1.00 92.88 218 TYR A O 1
ATOM 1676 N N . LEU A 1 219 ? -2.375 -2.676 12.064 1.00 95.38 219 LEU A N 1
ATOM 1677 C CA . LEU A 1 219 ? -3.094 -1.904 13.069 1.00 95.38 219 LEU A CA 1
ATOM 1678 C C . LEU A 1 219 ? -2.094 -1.087 13.872 1.00 95.38 219 LEU A C 1
ATOM 1680 O O . LEU A 1 219 ? -1.071 -1.611 14.323 1.00 95.38 219 LEU A O 1
ATOM 1684 N N . PHE A 1 220 ? -2.436 0.173 14.103 1.00 95.19 220 PHE A N 1
ATOM 1685 C CA . PHE A 1 220 ? -1.786 1.019 15.087 1.00 95.19 220 PHE A CA 1
ATOM 1686 C C . PHE A 1 220 ? -2.777 1.365 16.197 1.00 95.19 220 PHE A C 1
ATOM 1688 O O . PHE A 1 220 ? -3.841 1.939 15.956 1.00 95.19 220 PHE A O 1
ATOM 1695 N N . LEU A 1 221 ? -2.378 1.056 17.428 1.00 95.06 221 LEU A N 1
ATOM 1696 C CA . LEU A 1 221 ? -3.002 1.542 18.653 1.00 95.06 221 LEU A CA 1
ATOM 1697 C C . LEU A 1 221 ? -1.909 2.175 19.503 1.00 95.06 221 LEU A C 1
ATOM 1699 O O . LEU A 1 221 ? -0.857 1.569 19.705 1.00 95.06 221 LEU A O 1
ATOM 1703 N N . LYS A 1 222 ? -2.135 3.389 20.002 1.00 92.38 222 LYS A N 1
ATOM 1704 C CA . LYS A 1 222 ? -1.157 4.066 20.865 1.00 92.38 222 LYS A CA 1
ATOM 1705 C C . LYS A 1 222 ? -1.058 3.416 22.247 1.00 92.38 222 LYS A C 1
ATOM 1707 O O . LYS A 1 222 ? 0.029 3.363 22.814 1.00 92.38 222 LYS A O 1
ATOM 1712 N N . ASP A 1 223 ? -2.188 2.946 22.759 1.00 91.75 223 ASP A N 1
ATOM 1713 C CA . ASP A 1 223 ? -2.383 2.341 24.074 1.00 91.75 223 ASP A CA 1
ATOM 1714 C C . ASP A 1 223 ? -3.671 1.489 24.064 1.00 91.75 223 ASP A C 1
ATOM 1716 O O . ASP A 1 223 ? -4.234 1.218 23.001 1.00 91.75 223 ASP A O 1
ATOM 1720 N N . ASP A 1 224 ? -4.127 1.049 25.237 1.00 93.50 224 ASP A N 1
ATOM 1721 C CA . ASP A 1 224 ? -5.325 0.225 25.425 1.00 93.50 224 ASP A CA 1
ATOM 1722 C C . ASP A 1 224 ? -6.627 1.029 25.601 1.00 93.50 224 ASP A C 1
ATOM 1724 O O . ASP A 1 224 ? -7.682 0.443 25.855 1.00 93.50 224 ASP A O 1
ATOM 1728 N N . SER A 1 225 ? -6.587 2.359 25.462 1.00 95.00 225 SER A N 1
ATOM 1729 C CA . SER A 1 225 ? -7.772 3.205 25.651 1.00 95.00 225 SER A CA 1
ATOM 1730 C C . SER A 1 225 ? -8.785 3.078 24.514 1.00 95.00 225 SER A C 1
ATOM 1732 O O . SER A 1 225 ? -9.983 3.252 24.738 1.00 95.00 225 SER A O 1
ATOM 1734 N N . SER A 1 226 ? -8.316 2.765 23.307 1.00 95.94 226 SER A N 1
ATOM 1735 C CA . SER A 1 226 ? -9.134 2.560 22.112 1.00 95.94 226 SER A CA 1
ATOM 1736 C C . SER A 1 226 ? -8.980 1.133 21.606 1.00 95.94 226 SER A C 1
ATOM 1738 O O . SER A 1 226 ? -7.968 0.477 21.846 1.00 95.94 226 SER A O 1
ATOM 1740 N N . ASN A 1 227 ? -9.984 0.639 20.887 1.00 95.19 227 ASN A N 1
ATOM 1741 C CA . ASN A 1 227 ? -9.972 -0.729 20.385 1.00 95.19 227 ASN A CA 1
ATOM 1742 C C . ASN A 1 227 ? -10.557 -0.828 18.975 1.00 95.19 227 ASN A C 1
ATOM 1744 O O . ASN A 1 227 ? -11.421 -0.045 18.587 1.00 95.19 227 ASN A O 1
ATOM 1748 N N . LEU A 1 228 ? -10.123 -1.843 18.235 1.00 96.19 228 LEU A N 1
ATOM 1749 C CA . LEU A 1 228 ? -10.703 -2.230 16.958 1.00 96.19 228 LEU A CA 1
ATOM 1750 C C . LEU A 1 228 ? -11.500 -3.526 17.149 1.00 96.19 228 LEU A C 1
ATOM 1752 O O . LEU A 1 228 ? -10.986 -4.527 17.640 1.00 96.19 228 LEU A O 1
ATOM 1756 N N . VAL A 1 229 ? -12.766 -3.513 16.747 1.00 95.19 229 VAL A N 1
ATOM 1757 C CA . VAL A 1 229 ? -13.647 -4.683 16.732 1.00 95.19 229 VAL A CA 1
ATOM 1758 C C . VAL A 1 229 ? -13.835 -5.115 15.285 1.00 95.19 229 VAL A C 1
ATOM 1760 O O . VAL A 1 229 ? -14.196 -4.302 14.439 1.00 95.19 229 VAL A O 1
ATOM 1763 N N . ILE A 1 230 ? -13.595 -6.395 15.007 1.00 94.69 230 ILE A N 1
ATOM 1764 C CA . ILE A 1 230 ? -13.794 -6.978 13.679 1.00 94.69 230 ILE A CA 1
ATOM 1765 C C . ILE A 1 230 ? -14.960 -7.951 13.762 1.00 94.69 230 ILE A C 1
ATOM 1767 O O . ILE A 1 230 ? -14.980 -8.819 14.639 1.00 94.69 230 ILE A O 1
ATOM 1771 N N . GLU A 1 231 ? -15.926 -7.814 12.863 1.00 93.69 231 GLU A N 1
ATOM 1772 C CA . GLU A 1 231 ? -17.103 -8.682 12.802 1.00 93.69 231 GLU A CA 1
ATOM 1773 C C . GLU A 1 231 ? -17.319 -9.172 11.372 1.00 93.69 231 GLU A C 1
ATOM 1775 O O . GLU A 1 231 ? -17.053 -8.449 10.413 1.00 93.69 231 GLU A O 1
ATOM 1780 N N . ALA A 1 232 ? -17.786 -10.412 11.245 1.00 92.06 232 ALA A N 1
ATOM 1781 C CA . ALA A 1 232 ? -18.274 -10.969 9.993 1.00 92.06 232 ALA A CA 1
ATOM 1782 C C . ALA A 1 232 ? -19.800 -11.027 10.035 1.00 92.06 232 ALA A C 1
ATOM 1784 O O . ALA A 1 232 ? -20.362 -11.516 11.016 1.00 92.06 232 ALA A O 1
ATOM 1785 N N . SER A 1 233 ? -20.465 -10.557 8.988 1.00 90.75 233 SER A N 1
ATOM 1786 C CA . SER A 1 233 ? -21.925 -10.595 8.854 1.00 90.75 233 SER A CA 1
ATOM 1787 C C . SER A 1 233 ? -22.322 -10.978 7.433 1.00 90.75 233 SER A C 1
ATOM 1789 O O . SER A 1 233 ? -21.543 -10.798 6.500 1.00 90.75 233 SER A O 1
ATOM 1791 N N . GLY A 1 234 ? -23.528 -11.513 7.261 1.00 88.00 234 GLY A N 1
ATOM 1792 C CA . GLY A 1 234 ? -24.060 -11.861 5.948 1.00 88.00 234 GLY A CA 1
ATOM 1793 C C . GLY A 1 234 ? -25.587 -11.922 5.954 1.00 88.00 234 GLY A C 1
ATOM 1794 O O . GLY A 1 234 ? -26.198 -11.824 7.018 1.00 88.00 234 GLY A O 1
ATOM 1795 N N . PRO A 1 235 ? -26.227 -12.086 4.785 1.00 84.38 235 PRO A N 1
ATOM 1796 C CA . PRO A 1 235 ? -27.687 -12.171 4.689 1.00 84.38 235 PRO A CA 1
ATOM 1797 C C . PRO A 1 235 ? -28.271 -13.338 5.498 1.00 84.38 235 PRO A C 1
ATOM 1799 O O . PRO A 1 235 ? -29.363 -13.228 6.051 1.00 84.38 235 PRO A O 1
ATOM 1802 N N . ASP A 1 236 ? -27.512 -14.432 5.593 1.00 84.50 236 ASP A N 1
ATOM 1803 C CA . ASP A 1 236 ? -27.962 -15.701 6.168 1.00 84.50 236 ASP A CA 1
ATOM 1804 C C . ASP A 1 236 ? -27.520 -15.917 7.624 1.00 84.50 236 ASP A C 1
ATOM 1806 O O . ASP A 1 236 ? -27.855 -16.938 8.230 1.00 84.50 236 ASP A O 1
ATOM 1810 N N . PHE A 1 237 ? -26.751 -14.991 8.211 1.00 84.31 237 PHE A N 1
ATOM 1811 C CA . PHE A 1 237 ? -26.273 -15.131 9.586 1.00 84.31 237 PHE A CA 1
ATOM 1812 C C . PHE A 1 237 ? -26.023 -13.790 10.283 1.00 84.31 237 PHE A C 1
ATOM 1814 O O . PHE A 1 237 ? -25.614 -12.795 9.690 1.00 84.31 237 PHE A O 1
ATOM 1821 N N . MET A 1 238 ? -26.240 -13.786 11.599 1.00 82.75 238 MET A N 1
ATOM 1822 C CA . MET A 1 238 ? -26.017 -12.609 12.436 1.00 82.75 238 MET A CA 1
ATOM 1823 C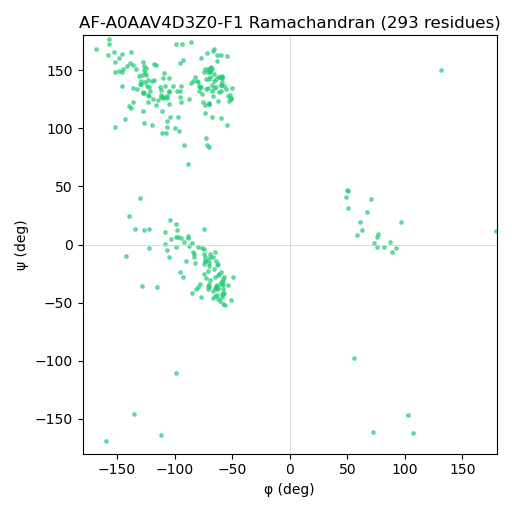 C . MET A 1 238 ? -24.526 -12.286 12.571 1.00 82.75 238 MET A C 1
ATOM 1825 O O . MET A 1 238 ? -23.680 -13.183 12.599 1.00 82.75 238 MET A O 1
ATOM 1829 N N . ALA A 1 239 ? -24.226 -10.995 12.735 1.00 85.62 239 ALA A N 1
ATOM 1830 C CA . ALA A 1 239 ? -22.868 -10.508 12.934 1.00 85.62 239 ALA A CA 1
ATOM 1831 C C . ALA A 1 239 ? -22.149 -11.271 14.061 1.00 85.62 239 ALA A C 1
ATOM 1833 O O . ALA A 1 239 ? -22.639 -11.367 15.189 1.00 85.62 239 ALA A O 1
ATOM 1834 N N . THR A 1 240 ? -20.977 -11.816 13.744 1.00 89.69 240 THR A N 1
ATOM 1835 C CA . THR A 1 240 ? -20.145 -12.597 14.658 1.00 89.69 240 THR A CA 1
ATOM 1836 C C . THR A 1 240 ? -18.801 -11.909 14.839 1.00 89.69 240 THR A C 1
ATOM 1838 O O . THR A 1 240 ? -18.082 -11.658 13.871 1.00 89.69 240 THR A O 1
ATOM 1841 N N . LYS A 1 241 ? -18.435 -11.630 16.095 1.00 90.81 241 LYS A N 1
ATOM 1842 C CA . LYS A 1 241 ? -17.135 -11.045 16.440 1.00 90.81 241 LYS A CA 1
ATOM 1843 C C . LYS A 1 241 ? -16.002 -12.010 16.128 1.00 90.81 241 LYS A C 1
ATOM 1845 O O . LYS A 1 241 ? -16.042 -13.175 16.516 1.00 90.81 241 LYS A O 1
ATOM 1850 N N . LEU A 1 242 ? -14.955 -11.490 15.501 1.00 88.38 242 LEU A N 1
ATOM 1851 C CA . LEU A 1 242 ? -13.700 -12.180 15.261 1.00 88.38 242 LEU A CA 1
ATOM 1852 C C . LEU A 1 242 ? -12.719 -11.794 16.376 1.00 88.38 242 LEU A C 1
ATOM 1854 O O . LEU A 1 242 ? -12.095 -10.737 16.304 1.00 88.38 242 LEU A O 1
ATOM 1858 N N . PRO A 1 243 ? -12.568 -12.617 17.431 1.00 83.81 243 PRO A N 1
ATOM 1859 C CA . PRO A 1 243 ? -11.775 -12.231 18.588 1.00 83.81 243 PRO A CA 1
ATOM 1860 C C . PRO A 1 243 ? -10.301 -12.101 18.212 1.00 83.81 243 PRO A C 1
ATOM 1862 O O . PRO A 1 243 ? -9.703 -13.032 17.659 1.00 83.81 243 PRO A O 1
ATOM 1865 N N . PHE A 1 244 ? -9.717 -10.961 18.549 1.00 84.75 244 PHE A N 1
ATOM 1866 C CA . PHE A 1 244 ? -8.281 -10.749 18.604 1.00 84.75 244 PHE A CA 1
ATOM 1867 C C . PHE A 1 244 ? -7.998 -9.768 19.742 1.00 84.75 244 PHE A C 1
ATOM 1869 O O . PHE A 1 244 ? -8.828 -8.915 20.057 1.00 84.75 244 PHE A O 1
ATOM 1876 N N . THR A 1 245 ? -6.841 -9.917 20.374 1.00 83.38 245 THR A N 1
ATOM 1877 C CA . THR A 1 245 ? -6.412 -9.036 21.457 1.00 83.38 245 THR A CA 1
ATOM 1878 C C . THR A 1 245 ? -5.021 -8.533 21.106 1.00 83.38 245 THR A C 1
ATOM 1880 O O . THR A 1 245 ? -4.097 -9.347 21.013 1.00 83.38 245 THR A O 1
ATOM 1883 N N . PRO A 1 246 ? -4.848 -7.223 20.874 1.00 85.81 246 PRO A N 1
ATOM 1884 C CA . PRO A 1 246 ? -3.528 -6.637 20.719 1.00 85.81 246 PRO A CA 1
ATOM 1885 C C . PRO A 1 246 ? -2.645 -6.946 21.934 1.00 85.81 246 PRO A C 1
ATOM 1887 O O . PRO A 1 246 ? -3.076 -6.831 23.079 1.00 85.81 246 PRO A O 1
ATOM 1890 N N . SER A 1 247 ? -1.400 -7.362 21.693 1.00 85.81 247 SER A N 1
ATOM 1891 C CA . SER A 1 247 ? -0.411 -7.480 22.768 1.00 85.81 247 SER A CA 1
ATOM 1892 C C . SER A 1 247 ? -0.035 -6.086 23.264 1.00 85.81 247 SER A C 1
ATOM 1894 O O . SER A 1 247 ? 0.146 -5.187 22.448 1.00 85.81 247 SER A O 1
ATOM 1896 N N . ALA A 1 248 ? 0.210 -5.918 24.565 1.00 85.31 248 ALA A N 1
ATOM 1897 C CA . ALA A 1 248 ? 0.706 -4.650 25.107 1.00 85.31 248 ALA A CA 1
ATOM 1898 C C . ALA A 1 248 ? 2.026 -4.195 24.453 1.00 85.31 248 ALA A C 1
ATOM 1900 O O . ALA A 1 248 ? 2.299 -3.005 24.337 1.00 85.31 248 ALA A O 1
ATOM 1901 N N . SER A 1 249 ? 2.836 -5.139 23.963 1.00 86.81 249 SER A N 1
ATOM 1902 C CA . SER A 1 249 ? 4.058 -4.830 23.218 1.00 86.81 249 SER A CA 1
ATOM 1903 C C . SER A 1 249 ? 3.798 -4.240 21.828 1.00 86.81 249 SER A C 1
ATOM 1905 O O . SER A 1 249 ? 4.737 -3.760 21.204 1.00 86.81 249 SER A O 1
ATOM 1907 N N . ALA A 1 250 ? 2.587 -4.352 21.283 1.00 88.88 250 ALA A N 1
ATOM 1908 C CA . ALA A 1 250 ? 2.224 -3.832 19.964 1.00 88.88 250 ALA A CA 1
ATOM 1909 C C . ALA A 1 250 ? 1.878 -2.335 19.997 1.00 88.88 250 ALA A C 1
ATOM 1911 O O . ALA A 1 250 ? 1.864 -1.696 18.950 1.00 88.88 250 ALA A O 1
ATOM 1912 N N . TYR A 1 251 ? 1.630 -1.769 21.182 1.00 92.62 251 TYR A N 1
ATOM 1913 C CA . TYR A 1 251 ? 1.243 -0.371 21.316 1.00 92.62 251 TYR A CA 1
ATOM 1914 C C . TYR A 1 251 ? 2.340 0.596 20.857 1.00 92.62 251 TYR A C 1
ATOM 1916 O O . TYR A 1 251 ? 3.532 0.364 21.065 1.00 92.62 251 TYR A O 1
ATOM 1924 N N . GLY A 1 252 ? 1.918 1.684 20.213 1.00 89.50 252 GLY A N 1
ATOM 1925 C CA . GLY A 1 252 ? 2.791 2.729 19.684 1.00 89.50 252 GLY A CA 1
ATOM 1926 C C . GLY A 1 252 ? 3.523 2.364 18.389 1.00 89.50 252 GLY A C 1
ATOM 1927 O O . GLY A 1 252 ? 4.407 3.113 17.975 1.00 89.50 252 GLY A O 1
ATOM 1928 N N . ARG A 1 253 ? 3.186 1.240 17.742 1.00 90.69 253 ARG A N 1
ATOM 1929 C CA . ARG A 1 253 ? 3.765 0.830 16.454 1.00 90.69 253 ARG A CA 1
ATOM 1930 C C . ARG A 1 253 ? 2.757 0.117 15.563 1.00 90.69 253 ARG A C 1
ATOM 1932 O O . ARG A 1 253 ? 1.864 -0.575 16.046 1.00 90.69 253 ARG A O 1
ATOM 1939 N N . TRP A 1 254 ? 2.956 0.234 14.254 1.00 89.50 254 TRP A N 1
ATOM 1940 C CA . TRP A 1 254 ? 2.233 -0.572 13.279 1.00 89.50 254 TRP A CA 1
ATOM 1941 C C . TRP A 1 254 ? 2.550 -2.051 13.493 1.00 89.50 254 TRP A C 1
ATOM 1943 O O . TRP A 1 254 ? 3.712 -2.459 13.494 1.00 89.50 254 TRP A O 1
ATOM 1953 N N . THR A 1 255 ? 1.512 -2.852 13.708 1.00 90.62 255 THR A N 1
ATOM 1954 C CA . THR A 1 255 ? 1.638 -4.290 13.952 1.00 90.62 255 THR A CA 1
ATOM 1955 C C . THR A 1 255 ? 0.735 -5.047 12.990 1.00 90.62 255 THR A C 1
ATOM 1957 O O . THR A 1 255 ? -0.445 -4.724 12.866 1.00 90.62 255 THR A O 1
ATOM 1960 N N . ARG A 1 256 ? 1.288 -6.058 12.311 1.00 89.44 256 ARG A N 1
ATOM 1961 C CA . ARG A 1 256 ? 0.536 -6.931 11.401 1.00 89.44 256 ARG A CA 1
ATOM 1962 C C . ARG A 1 256 ? -0.360 -7.873 12.196 1.00 89.44 256 ARG A C 1
ATOM 1964 O O . ARG A 1 256 ? 0.107 -8.534 13.126 1.00 89.44 256 ARG A O 1
ATOM 1971 N N . TYR A 1 257 ? -1.611 -7.992 11.778 1.00 90.31 257 TYR A N 1
ATOM 1972 C CA . TYR A 1 257 ? -2.570 -8.959 12.289 1.00 90.31 257 TYR A CA 1
ATOM 1973 C C . TYR A 1 257 ? -3.142 -9.783 11.149 1.00 90.31 257 TYR A C 1
ATOM 1975 O O . TYR A 1 257 ? -3.361 -9.290 10.045 1.00 90.31 257 TYR A O 1
ATOM 1983 N N . GLN A 1 258 ? -3.412 -11.050 11.450 1.00 89.56 258 GLN A N 1
ATOM 1984 C CA . GLN A 1 258 ? -4.085 -11.955 10.536 1.00 89.56 258 GLN A CA 1
ATOM 1985 C C . GLN A 1 258 ? -5.249 -12.635 11.232 1.00 89.56 258 GLN A C 1
ATOM 1987 O O . GLN A 1 258 ? -5.142 -13.059 12.389 1.00 89.56 258 GLN A O 1
ATOM 1992 N N . LYS A 1 259 ? -6.368 -12.756 10.523 1.00 88.88 259 LYS A N 1
ATOM 1993 C CA . LYS A 1 259 ? -7.566 -13.394 11.047 1.00 88.88 259 LYS A CA 1
ATOM 1994 C C . LYS A 1 259 ? -8.237 -14.263 10.000 1.00 88.88 259 LYS A C 1
ATOM 1996 O O . LYS A 1 259 ? -8.708 -13.775 8.979 1.00 88.88 259 LYS A O 1
ATOM 2001 N N . LYS A 1 260 ? -8.328 -15.557 10.305 1.00 87.38 260 LYS A N 1
ATOM 2002 C CA . LYS A 1 260 ? -9.102 -16.512 9.514 1.00 87.38 260 LYS A CA 1
ATOM 2003 C C . LYS A 1 260 ? -10.593 -16.363 9.819 1.00 87.38 260 LYS A C 1
ATOM 2005 O O . LYS A 1 260 ? -10.987 -16.300 10.987 1.00 87.38 260 LYS A O 1
ATOM 2010 N N . ILE A 1 261 ? -11.390 -16.375 8.763 1.00 85.81 261 ILE A N 1
ATOM 2011 C CA . ILE A 1 261 ? -12.839 -16.540 8.758 1.00 85.81 261 ILE A CA 1
ATOM 2012 C C . ILE A 1 261 ? -13.126 -17.919 8.177 1.00 85.81 261 ILE A C 1
ATOM 2014 O O . ILE A 1 261 ? -12.643 -18.249 7.094 1.00 85.81 261 ILE A O 1
ATOM 2018 N N . ASP A 1 262 ? -13.905 -18.713 8.900 1.00 83.25 262 ASP A N 1
ATOM 2019 C CA . ASP A 1 262 ? -14.302 -20.059 8.495 1.00 83.25 262 ASP A CA 1
ATOM 2020 C C . ASP A 1 262 ? -15.831 -20.079 8.388 1.00 83.25 262 ASP A C 1
ATOM 2022 O O . ASP A 1 262 ? -16.527 -20.043 9.405 1.00 83.25 262 ASP A O 1
ATOM 2026 N N . LEU A 1 263 ? -16.350 -20.024 7.160 1.00 80.75 263 LEU A N 1
ATOM 2027 C CA . LEU A 1 263 ? -17.786 -20.006 6.863 1.00 80.75 263 LEU A CA 1
ATOM 2028 C C . LEU A 1 263 ? -18.108 -21.132 5.872 1.00 80.75 263 LEU A C 1
ATOM 2030 O O . LEU A 1 263 ? -17.244 -21.523 5.100 1.00 80.75 263 LEU A O 1
ATOM 2034 N N . PRO A 1 264 ? -19.332 -21.672 5.835 1.00 78.25 264 PRO A N 1
ATOM 2035 C CA . PRO A 1 264 ? -19.696 -22.649 4.812 1.00 78.25 264 PRO A CA 1
ATOM 2036 C C . PRO A 1 264 ? -19.565 -22.081 3.388 1.00 78.25 264 PRO A C 1
ATOM 2038 O O . PRO A 1 264 ? -19.863 -20.910 3.144 1.00 78.25 264 PRO A O 1
ATOM 2041 N N . VAL A 1 265 ? -19.152 -22.920 2.433 1.00 76.88 265 VAL A N 1
ATOM 2042 C CA . VAL A 1 265 ? -19.081 -22.556 1.005 1.00 76.88 265 VAL A CA 1
ATOM 2043 C C . VAL A 1 265 ? -20.447 -22.092 0.503 1.00 76.88 265 VAL A C 1
ATOM 2045 O O . VAL A 1 265 ? -21.464 -22.717 0.795 1.00 76.88 265 VAL A O 1
ATOM 2048 N N . GLY A 1 266 ? -20.453 -21.001 -0.268 1.00 76.12 266 GLY A N 1
ATOM 2049 C CA . GLY A 1 266 ? -21.666 -20.411 -0.841 1.00 76.12 266 GLY A CA 1
ATOM 2050 C C . GLY A 1 266 ? -22.388 -19.409 0.061 1.00 76.12 266 GLY A C 1
ATOM 2051 O O . GLY A 1 266 ? -23.426 -18.903 -0.345 1.00 76.12 266 GLY A O 1
ATOM 2052 N N . ILE A 1 267 ? -21.854 -19.112 1.251 1.00 83.25 267 ILE A N 1
ATOM 2053 C CA . ILE A 1 267 ? -22.359 -18.030 2.100 1.00 83.25 267 ILE A CA 1
ATOM 2054 C C . ILE A 1 267 ? -21.671 -16.717 1.727 1.00 83.25 267 ILE A C 1
ATOM 2056 O O . ILE A 1 267 ? -20.437 -16.627 1.750 1.00 83.25 267 ILE A O 1
ATOM 2060 N N . ASP A 1 268 ? -22.488 -15.710 1.427 1.00 87.56 268 ASP A N 1
ATOM 2061 C CA . ASP A 1 268 ? -22.052 -14.333 1.223 1.00 87.56 268 ASP A CA 1
ATOM 2062 C C . ASP A 1 268 ? -21.810 -13.650 2.568 1.00 87.56 268 ASP A C 1
ATOM 2064 O O . ASP A 1 268 ? -22.608 -13.771 3.504 1.00 87.56 268 ASP A O 1
ATOM 2068 N N . PHE A 1 269 ? -20.714 -12.904 2.670 1.00 89.94 269 PHE A N 1
ATOM 2069 C CA . PHE A 1 269 ? -20.380 -12.171 3.883 1.00 89.94 269 PHE A CA 1
ATOM 2070 C C . PHE A 1 269 ? -19.633 -10.868 3.603 1.00 89.94 269 PHE A C 1
ATOM 2072 O O . PHE A 1 269 ? -19.028 -10.673 2.552 1.00 89.94 269 PHE A O 1
ATOM 2079 N N . GLN A 1 270 ? -19.647 -9.977 4.587 1.00 91.75 270 GLN A N 1
ATOM 2080 C CA . GLN A 1 270 ? -18.830 -8.772 4.653 1.00 91.75 270 GLN A CA 1
ATOM 2081 C C . GLN A 1 270 ? -18.096 -8.727 5.987 1.00 91.75 270 GLN A C 1
ATOM 2083 O O . GLN A 1 270 ? -18.524 -9.331 6.974 1.00 91.75 270 GLN A O 1
ATOM 2088 N N . ILE A 1 271 ? -16.993 -7.984 6.010 1.00 93.31 271 ILE A N 1
ATOM 2089 C CA . ILE A 1 271 ? -16.209 -7.727 7.210 1.00 93.31 271 ILE A CA 1
ATOM 2090 C C . ILE A 1 271 ? -16.326 -6.261 7.581 1.00 93.31 271 ILE A C 1
ATOM 2092 O O . ILE A 1 271 ? -16.050 -5.379 6.768 1.00 93.31 271 ILE A O 1
ATOM 2096 N N . SER A 1 272 ? -16.710 -6.007 8.826 1.00 94.31 272 SER A N 1
ATOM 2097 C CA . SER A 1 272 ? -16.748 -4.669 9.399 1.00 94.31 272 SER A CA 1
ATOM 2098 C C . SER A 1 272 ? -15.584 -4.456 10.358 1.00 94.31 272 SER A C 1
ATOM 2100 O O . SER A 1 272 ? -15.372 -5.256 11.270 1.00 94.31 272 SER A O 1
ATOM 2102 N N . PHE A 1 273 ? -14.883 -3.340 10.184 1.00 96.25 273 PHE A N 1
ATOM 2103 C CA . PHE A 1 273 ? -13.814 -2.849 11.045 1.00 96.25 273 PHE A CA 1
ATOM 2104 C C . PHE A 1 273 ? -14.346 -1.653 11.831 1.00 96.25 273 PHE A C 1
ATOM 2106 O O . PHE A 1 273 ? -14.467 -0.549 11.298 1.00 96.25 273 PHE A O 1
ATOM 2113 N N . LYS A 1 274 ? -14.709 -1.883 13.092 1.00 96.75 274 LYS A N 1
ATOM 2114 C CA . LYS A 1 274 ? -15.298 -0.879 13.976 1.00 96.75 274 LYS A CA 1
ATOM 2115 C C . LYS A 1 274 ? -14.271 -0.374 14.981 1.00 96.75 274 LYS A C 1
ATOM 2117 O O . LYS A 1 274 ? -13.898 -1.096 15.904 1.00 96.75 274 LYS A O 1
ATOM 2122 N N . ALA A 1 275 ? -13.842 0.873 14.833 1.00 96.94 275 ALA A N 1
ATOM 2123 C CA . ALA A 1 275 ? -13.066 1.561 15.852 1.00 96.94 275 ALA A CA 1
ATOM 2124 C C . ALA A 1 275 ? -13.989 2.008 16.990 1.00 96.94 275 ALA A C 1
ATOM 2126 O O . ALA A 1 275 ? -15.014 2.650 16.758 1.00 96.94 275 ALA A O 1
ATOM 2127 N N . VAL A 1 276 ? -13.609 1.677 18.219 1.00 96.38 276 VAL A N 1
ATOM 2128 C CA . VAL A 1 276 ? -14.223 2.166 19.453 1.00 96.38 276 VAL A CA 1
ATOM 2129 C C . VAL A 1 276 ? -13.207 3.074 20.125 1.00 96.38 276 VAL A C 1
ATOM 2131 O O . VAL A 1 276 ? -12.126 2.629 20.513 1.00 96.38 276 VAL A O 1
ATOM 2134 N N . ILE A 1 277 ? -13.547 4.354 20.217 1.00 96.88 277 ILE A N 1
ATOM 2135 C CA . ILE A 1 277 ? -12.596 5.404 20.561 1.00 96.88 277 ILE A CA 1
ATOM 2136 C C . ILE A 1 277 ? -12.626 5.702 22.058 1.00 96.88 277 ILE A C 1
ATOM 2138 O O . ILE A 1 277 ? -13.653 6.104 22.604 1.00 96.88 277 ILE A O 1
ATOM 2142 N N . GLY A 1 278 ? -11.473 5.580 22.709 1.00 95.38 278 GLY A N 1
ATOM 2143 C CA . GLY A 1 278 ? -11.182 6.174 24.009 1.00 95.38 278 GLY A CA 1
ATOM 2144 C C . GLY A 1 278 ? -10.389 7.467 23.853 1.00 95.38 278 GLY A C 1
ATOM 2145 O O . GLY A 1 278 ? -10.923 8.483 23.402 1.00 95.38 278 GLY A O 1
ATOM 2146 N N . THR A 1 279 ? -9.119 7.446 24.264 1.00 93.88 279 THR A N 1
ATOM 2147 C CA . THR A 1 279 ? -8.246 8.635 24.257 1.00 93.88 279 THR A CA 1
ATOM 2148 C C . THR A 1 279 ? -7.212 8.650 23.132 1.00 93.88 279 THR A C 1
ATOM 2150 O O . THR A 1 279 ? -6.587 9.686 22.910 1.00 93.88 279 THR A O 1
ATOM 2153 N N . ALA A 1 280 ? -7.043 7.539 22.413 1.00 94.94 280 ALA A N 1
ATOM 2154 C CA . ALA A 1 280 ? -6.099 7.401 21.307 1.00 94.94 280 ALA A CA 1
ATOM 2155 C C . ALA A 1 280 ? -6.793 7.151 19.963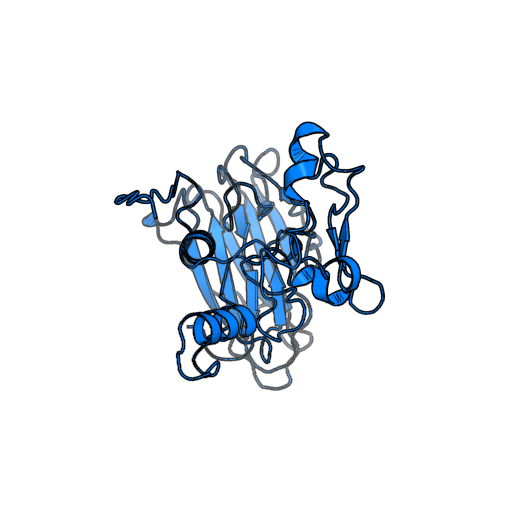 1.00 94.94 280 ALA A C 1
ATOM 2157 O O . ALA A 1 280 ? -7.896 6.603 19.912 1.00 94.94 280 ALA A O 1
ATOM 2158 N N . ASP A 1 281 ? -6.136 7.527 18.869 1.00 96.12 281 ASP A N 1
ATOM 2159 C CA . ASP A 1 281 ? -6.630 7.218 17.527 1.00 96.12 281 ASP A CA 1
ATOM 2160 C C . ASP A 1 281 ? -6.531 5.700 17.268 1.00 96.12 281 ASP A C 1
ATOM 2162 O O . ASP A 1 281 ? -5.661 5.013 17.814 1.00 96.12 281 ASP A O 1
ATOM 2166 N N . VAL A 1 282 ? -7.408 5.180 16.408 1.00 97.12 282 VAL A N 1
ATOM 2167 C CA . VAL A 1 282 ? -7.288 3.827 15.845 1.00 97.12 282 VAL A CA 1
ATOM 2168 C C . VAL A 1 282 ? -6.953 3.979 14.373 1.00 97.12 282 VAL A C 1
ATOM 2170 O O . VAL A 1 282 ? -7.681 4.664 13.657 1.00 97.12 282 VAL A O 1
ATOM 2173 N N . ALA A 1 283 ? -5.877 3.347 13.913 1.00 96.75 283 ALA A N 1
ATOM 2174 C CA . ALA A 1 283 ? -5.486 3.409 12.511 1.00 96.75 283 ALA A CA 1
ATOM 2175 C C . ALA A 1 283 ? -5.251 2.016 11.928 1.00 96.75 283 ALA A C 1
ATOM 2177 O O . ALA A 1 283 ? -4.702 1.142 12.601 1.00 96.75 283 ALA A O 1
ATOM 2178 N N . ILE A 1 284 ? -5.680 1.821 10.683 1.00 95.81 284 ILE A N 1
ATOM 2179 C CA . ILE A 1 284 ? -5.450 0.601 9.912 1.00 95.81 284 ILE A CA 1
ATOM 2180 C C . ILE A 1 284 ? -4.818 0.932 8.566 1.00 95.81 284 ILE A C 1
ATOM 2182 O O . ILE A 1 284 ? -5.061 2.002 8.007 1.00 95.81 284 ILE A O 1
ATOM 2186 N N . ASP A 1 285 ? -4.027 -0.002 8.056 1.00 92.44 285 ASP A N 1
ATOM 2187 C CA . ASP A 1 285 ? -3.354 0.135 6.770 1.00 92.44 285 ASP A CA 1
ATOM 2188 C C . ASP A 1 285 ? -3.091 -1.233 6.120 1.00 92.44 285 ASP A C 1
ATOM 2190 O O . ASP A 1 285 ? -3.210 -2.271 6.785 1.00 92.44 285 ASP A O 1
ATOM 2194 N N . ASP A 1 286 ? -2.750 -1.235 4.830 1.00 86.31 286 ASP A N 1
ATOM 2195 C CA . ASP A 1 286 ? -2.404 -2.425 4.038 1.00 86.31 286 ASP A CA 1
ATOM 2196 C C . ASP A 1 286 ? -3.413 -3.579 4.185 1.00 86.31 286 ASP A C 1
ATOM 2198 O O . ASP A 1 286 ? -3.063 -4.761 4.304 1.00 86.31 286 ASP A O 1
ATOM 2202 N N . LEU A 1 287 ? -4.701 -3.229 4.197 1.00 89.50 287 LEU A N 1
ATOM 2203 C CA . LEU A 1 287 ? -5.789 -4.168 4.403 1.00 89.50 287 LEU A CA 1
ATOM 2204 C C . LEU A 1 287 ? -5.937 -5.086 3.194 1.00 89.50 287 LEU A C 1
ATOM 2206 O O . LEU A 1 287 ? -6.225 -4.661 2.077 1.00 89.50 287 LEU A O 1
ATOM 2210 N N . ARG A 1 288 ? -5.819 -6.382 3.441 1.00 86.81 288 ARG A N 1
ATOM 2211 C CA . ARG A 1 288 ? -6.018 -7.440 2.464 1.00 86.81 288 ARG A CA 1
ATOM 2212 C C . ARG A 1 288 ? -7.037 -8.441 2.975 1.00 86.81 288 ARG A C 1
ATOM 2214 O O . ARG A 1 288 ? -7.033 -8.827 4.142 1.00 86.81 288 ARG A O 1
ATOM 2221 N N . MET A 1 289 ? -7.890 -8.897 2.073 1.00 87.12 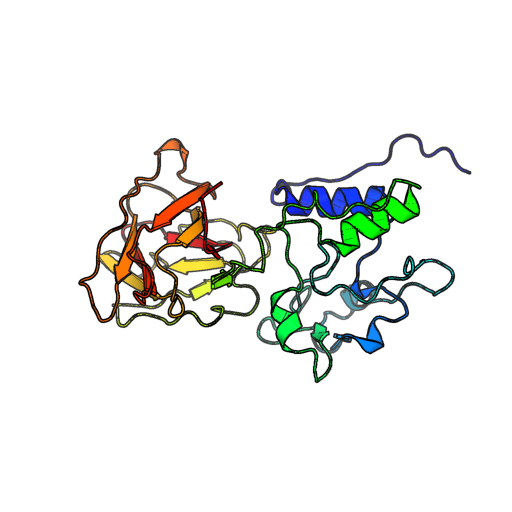289 MET A N 1
ATOM 2222 C CA . MET A 1 289 ? -8.740 -10.060 2.267 1.00 87.12 289 MET A CA 1
ATOM 2223 C C . MET A 1 289 ? -8.539 -10.998 1.094 1.00 87.12 289 MET A C 1
ATOM 2225 O O . MET A 1 289 ? -8.596 -10.560 -0.053 1.00 87.12 289 MET A O 1
ATOM 2229 N N . TYR A 1 290 ? -8.321 -12.276 1.369 1.00 81.81 290 TYR A N 1
ATOM 2230 C CA . TYR A 1 290 ? -8.128 -13.276 0.327 1.00 81.81 290 TYR A CA 1
ATOM 2231 C C . TYR A 1 290 ? -8.661 -14.646 0.749 1.00 81.81 290 TYR A C 1
ATOM 2233 O O . TYR A 1 290 ? -8.671 -14.977 1.932 1.00 81.81 290 TYR A O 1
ATOM 2241 N N . THR A 1 291 ? -9.130 -15.452 -0.198 1.00 77.44 291 THR A N 1
ATOM 2242 C CA . THR A 1 291 ? -9.512 -16.849 0.030 1.00 77.44 291 THR A CA 1
ATOM 2243 C C . THR A 1 291 ? -8.276 -17.717 0.309 1.00 77.44 291 THR A C 1
ATOM 2245 O O . THR A 1 291 ? -7.181 -17.444 -0.176 1.00 77.44 291 THR A O 1
ATOM 2248 N N . GLY A 1 292 ? -8.428 -18.760 1.132 1.00 70.31 292 GLY A N 1
ATOM 2249 C CA . GLY A 1 292 ? -7.327 -19.654 1.525 1.00 70.31 292 GLY A CA 1
ATOM 2250 C C . GLY A 1 292 ? -6.837 -19.474 2.970 1.00 70.31 292 GLY A C 1
ATOM 2251 O O . GLY A 1 292 ? -7.550 -18.960 3.834 1.00 70.31 292 GLY A O 1
ATOM 2252 N N . SER A 1 293 ? -5.634 -19.979 3.256 1.00 71.06 293 SER A N 1
ATOM 2253 C CA . SER A 1 293 ? -5.040 -19.987 4.603 1.00 71.06 293 SER A CA 1
ATOM 2254 C C . SER A 1 293 ? -4.372 -18.656 4.957 1.00 71.06 293 SER A C 1
ATOM 2256 O O . SER A 1 293 ? -3.737 -18.039 4.108 1.00 71.06 293 SER A O 1
ATOM 2258 N N . CYS A 1 294 ? -4.451 -18.246 6.227 1.00 74.25 294 CYS A N 1
ATOM 2259 C CA . CYS A 1 294 ? -3.623 -17.157 6.750 1.00 74.25 294 CYS A CA 1
ATOM 2260 C C . CYS A 1 294 ? -2.177 -17.631 6.934 1.00 74.25 294 CYS A C 1
ATOM 2262 O O . CYS A 1 294 ? -1.959 -18.568 7.704 1.00 74.25 294 CYS A O 1
ATOM 2264 N N . ASN A 1 295 ? -1.227 -16.981 6.250 1.00 57.53 295 ASN A N 1
ATOM 2265 C CA . ASN A 1 295 ? 0.205 -17.321 6.255 1.00 57.53 295 ASN A CA 1
ATOM 2266 C C . ASN A 1 295 ? 1.100 -16.208 6.820 1.00 57.53 295 ASN A C 1
ATOM 2268 O O . ASN A 1 295 ? 0.963 -15.034 6.382 1.00 57.53 295 ASN A O 1
#

Foldseek 3Di:
DPCPPDDDQDQDVLQPDPLSVVLSVLVVLVDAALLQAPCNVVWKDFACVQADPVCSCVNHHDDPVSDDPLPDDRDLLASSFAQQQPRGNPLLHGRMATDPPCRVSNVNGNDRDFGDLSNVQSSCSSVVHPNDSPPRDDVDPVFWQFWDQCSNHDRPKDKDPWPDEKDWDAACDPFWARGGDRRRGGTWIKDFQVVAAQTKIKIKGPKDAFFKKKKKWKKAAQADQKDKWKWKDAPVDDIDTQDDDDDRVRHPHTDMDMGIDGGGHGTIIMMMIMIGHHRGMIIMGRIIMTPDDDD

pLDDT: mean 85.98, std 11.24, range [43.56, 97.94]

Mean predicted aligned error: 12.48 Å

Radius of gyration: 20.63 Å; Cα contacts (8 Å, |Δi|>4): 628; chains: 1; bounding box: 64×45×51 Å

Organism: NCBI:txid259542